Protein AF-A0A9X8VLP5-F1 (afdb_monomer)

pLDDT: mean 90.76, std 11.79, range [46.06, 98.31]

Solvent-accessible surface area (backbone atoms only — not comparable to full-atom values): 11445 Å² total; per-residue (Å²): 106,70,49,56,47,41,72,95,45,75,82,56,60,44,50,48,62,59,51,51,53,52,39,43,74,74,65,52,69,80,89,73,88,86,80,58,56,51,37,55,30,48,52,53,53,51,53,55,49,51,54,48,52,53,28,64,76,70,68,52,86,73,88,85,67,54,65,50,56,38,89,80,56,75,51,64,70,56,52,52,33,49,69,70,49,84,56,72,59,29,40,30,20,59,34,58,70,46,41,54,52,48,56,67,70,41,63,92,53,73,37,42,34,38,40,43,60,81,71,54,73,65,41,48,46,54,46,52,49,41,33,72,74,57,29,52,38,32,46,38,43,35,47,83,77,46,55,62,57,45,53,56,48,22,62,75,69,72,44,88,79,45,73,41,75,37,69,46,42,88,65,63,53,84,65,100,58,30,72,69,32,22,92,82,26,96,56,32,28,50,70,72,52,48,66,71,71,108

Mean predicted aligned error: 5.73 Å

Nearest PDB structures (foldseek):
  3nzq-assembly1_A  TM=9.410E-01  e=4.062E-26  Escherichia coli K-12
  3n2o-assembly2_C  TM=9.139E-01  e=2.857E-20  Vibrio vulnificus YJ016
  3nzp-assembly2_A-2  TM=9.101E-01  e=6.722E-11  Campylobacter jejuni subsp. jejuni NCTC 11168 = ATCC 700819
  1xrt-assembly2_B  TM=4.843E-01  e=1.202E+00  Aquifex aeolicus
  2fli-assembly1_D  TM=4.783E-01  e=2.515E+00  Streptococcus pyogenes

Sequence (198 aa):
ISVCPDPDVPQARVDLAELVKTRQKDGQRLPALFCFPQILQHRLRSINAAFKRARESFGYQGGYFLVYPIKVNQHRRVIESLVNSGEPLGLEAGSKAELMAVLAHAGMTRSVIVCNGYKDREYIRLALIGEKLGHKVYLVIEKMSEINLVLEEAERLNVIPRLGVRARLASQGSGKWQSSGGEKSKFGLAAVQVLKLV

Structure (mmCIF, N/CA/C/O backbone):
data_AF-A0A9X8VLP5-F1
#
_entry.id   AF-A0A9X8VLP5-F1
#
loop_
_atom_site.group_PDB
_atom_site.id
_atom_site.type_symbol
_atom_site.label_atom_id
_atom_site.label_alt_id
_atom_site.label_comp_id
_atom_site.label_asym_id
_atom_site.label_entity_id
_atom_site.label_seq_id
_atom_site.pdbx_PDB_ins_code
_atom_site.Cartn_x
_atom_site.Cartn_y
_atom_site.Cartn_z
_atom_site.occupancy
_atom_site.B_iso_or_equiv
_atom_site.auth_seq_id
_atom_site.auth_comp_id
_ato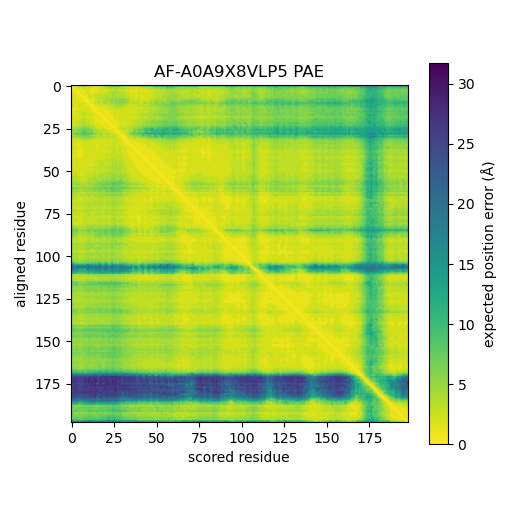m_site.auth_asym_id
_atom_site.auth_atom_id
_atom_site.pdbx_PDB_model_num
ATOM 1 N N . ILE A 1 1 ? 25.419 -5.080 -22.633 1.00 89.94 1 ILE A N 1
ATOM 2 C CA . ILE A 1 1 ? 24.635 -5.443 -21.417 1.00 89.94 1 ILE A CA 1
ATOM 3 C C . ILE A 1 1 ? 23.178 -5.293 -21.796 1.00 89.94 1 ILE A C 1
ATOM 5 O O . ILE A 1 1 ? 22.826 -4.250 -22.327 1.00 89.94 1 ILE A O 1
ATOM 9 N N . SER A 1 2 ? 22.355 -6.319 -21.599 1.00 94.81 2 SER A N 1
ATOM 10 C CA . SER A 1 2 ? 20.957 -6.297 -22.037 1.00 94.81 2 SER A CA 1
ATOM 11 C C . SER A 1 2 ? 19.984 -6.341 -20.866 1.00 94.81 2 SER A C 1
ATOM 13 O O . SER A 1 2 ? 20.317 -6.802 -19.775 1.00 94.81 2 SER A O 1
ATOM 15 N N . VAL A 1 3 ? 18.776 -5.841 -21.106 1.00 96.88 3 VAL A N 1
ATOM 16 C CA . VAL A 1 3 ? 17.637 -5.921 -20.191 1.00 96.88 3 VAL A CA 1
ATOM 17 C C . VAL A 1 3 ? 16.534 -6.752 -20.838 1.00 96.88 3 VAL A C 1
ATOM 19 O O . VAL A 1 3 ? 16.262 -6.610 -22.028 1.00 96.88 3 VAL A O 1
ATOM 22 N N . CYS A 1 4 ? 15.899 -7.614 -20.048 1.00 97.44 4 CYS A N 1
ATOM 23 C CA . CYS A 1 4 ? 14.653 -8.292 -20.393 1.00 97.44 4 CYS A CA 1
ATOM 24 C C . CYS A 1 4 ? 13.579 -7.767 -19.430 1.00 97.44 4 CYS A C 1
ATOM 26 O O . CYS A 1 4 ? 13.574 -8.175 -18.265 1.00 97.44 4 CYS A O 1
ATOM 28 N N . PRO A 1 5 ? 12.759 -6.783 -19.845 1.00 95.56 5 PRO A N 1
ATOM 29 C CA . PRO A 1 5 ? 11.790 -6.148 -18.953 1.00 95.56 5 PRO A CA 1
ATOM 30 C C . PRO A 1 5 ? 10.703 -7.097 -18.439 1.00 95.56 5 PRO A C 1
ATOM 32 O O . PRO A 1 5 ? 10.197 -6.890 -17.339 1.00 95.56 5 PRO A O 1
ATOM 35 N N . ASP A 1 6 ? 10.366 -8.122 -19.221 1.00 96.00 6 ASP A N 1
ATOM 36 C CA . ASP A 1 6 ? 9.437 -9.181 -18.839 1.00 96.00 6 ASP A CA 1
ATOM 37 C C . ASP A 1 6 ? 10.065 -10.555 -19.137 1.00 96.00 6 ASP A C 1
ATOM 39 O O . ASP A 1 6 ? 10.188 -10.925 -20.307 1.00 96.00 6 ASP A O 1
ATOM 43 N N . PRO A 1 7 ? 10.504 -11.307 -18.112 1.00 94.75 7 PRO A N 1
ATOM 44 C CA . PRO A 1 7 ? 11.126 -12.611 -18.304 1.00 94.75 7 PRO A CA 1
ATOM 45 C C . PRO A 1 7 ? 10.142 -13.702 -18.749 1.00 94.75 7 PRO A C 1
ATOM 47 O O . PRO A 1 7 ? 10.614 -14.759 -19.167 1.00 94.75 7 PRO A O 1
ATOM 50 N N . ASP A 1 8 ? 8.824 -13.459 -18.725 1.00 94.19 8 ASP A N 1
ATOM 51 C CA . ASP A 1 8 ? 7.835 -14.369 -19.326 1.00 94.19 8 ASP A CA 1
ATOM 52 C C . ASP A 1 8 ? 7.987 -14.437 -20.858 1.00 94.19 8 ASP A C 1
ATOM 54 O O . ASP A 1 8 ? 7.569 -15.403 -21.495 1.00 94.19 8 ASP A O 1
ATOM 58 N N . VAL A 1 9 ? 8.631 -13.425 -21.453 1.00 95.56 9 VAL A N 1
ATOM 59 C CA . VAL A 1 9 ? 8.965 -13.348 -22.879 1.00 95.56 9 VAL A CA 1
ATOM 60 C C . VAL A 1 9 ? 10.492 -13.238 -23.010 1.00 95.56 9 VAL A C 1
ATOM 62 O O . VAL A 1 9 ? 11.021 -12.163 -23.300 1.00 95.56 9 VAL A O 1
ATOM 65 N N . PRO A 1 10 ? 11.251 -14.327 -22.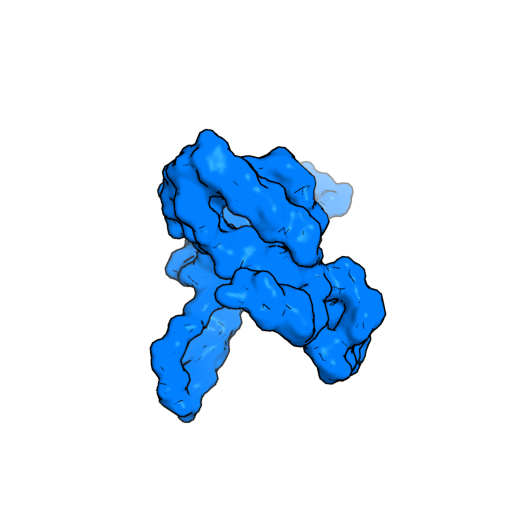784 1.00 93.25 10 PRO A N 1
ATOM 66 C CA . PRO A 1 10 ? 12.711 -14.285 -22.628 1.00 93.25 10 PRO A CA 1
ATOM 67 C C . PRO A 1 10 ? 13.472 -13.763 -23.859 1.00 93.25 10 PRO A C 1
ATOM 69 O O . PRO A 1 10 ? 14.623 -13.328 -23.729 1.00 93.25 10 PRO A O 1
ATOM 72 N N . GLN A 1 11 ? 12.838 -13.802 -25.034 1.00 94.88 11 GLN A N 1
ATOM 73 C CA . GLN A 1 11 ? 13.321 -13.253 -26.300 1.00 94.88 11 GLN A CA 1
ATOM 74 C C . GLN A 1 11 ? 13.183 -11.725 -26.404 1.00 94.88 11 GLN A C 1
ATOM 76 O O . GLN A 1 11 ? 13.896 -11.105 -27.190 1.00 94.88 11 GLN A O 1
ATOM 81 N N . ALA A 1 12 ? 12.312 -11.096 -25.606 1.00 95.12 12 ALA A N 1
ATOM 82 C CA . ALA A 1 12 ? 12.109 -9.649 -25.585 1.00 95.12 12 ALA A CA 1
ATOM 83 C C . ALA A 1 12 ? 13.234 -8.958 -24.797 1.00 95.12 12 ALA A C 1
ATOM 85 O O . ALA A 1 12 ? 13.071 -8.526 -23.651 1.00 95.12 12 ALA A O 1
ATOM 86 N N . ARG A 1 13 ? 14.418 -8.892 -25.412 1.00 96.19 13 ARG A N 1
ATOM 87 C CA . ARG A 1 13 ? 15.623 -8.280 -24.845 1.00 96.19 13 ARG A CA 1
ATOM 88 C C . ARG A 1 13 ? 16.019 -7.028 -25.607 1.00 96.19 13 ARG A C 1
ATOM 90 O O . ARG A 1 13 ? 15.885 -6.961 -26.821 1.00 96.19 13 ARG A O 1
ATOM 97 N N . VAL A 1 14 ? 16.563 -6.062 -24.877 1.00 96.19 14 VAL A N 1
ATOM 98 C CA . VAL A 1 14 ? 17.088 -4.809 -25.431 1.00 96.19 14 VAL A CA 1
ATOM 99 C C . VAL A 1 14 ? 18.527 -4.637 -24.961 1.00 96.19 14 VAL A C 1
ATOM 101 O O . VAL A 1 14 ? 18.785 -4.727 -23.758 1.00 96.19 14 VAL A O 1
ATOM 104 N N . ASP A 1 15 ? 19.470 -4.393 -25.874 1.00 96.75 15 ASP A N 1
ATOM 105 C CA . ASP A 1 15 ? 20.826 -3.998 -25.483 1.00 96.75 15 ASP A CA 1
ATOM 106 C C . ASP A 1 15 ? 20.816 -2.547 -24.976 1.00 96.75 15 ASP A C 1
ATOM 108 O O . ASP A 1 15 ? 20.417 -1.612 -25.670 1.00 96.75 15 ASP A O 1
ATOM 112 N N . LEU A 1 16 ? 21.236 -2.353 -23.726 1.00 95.44 16 LEU A N 1
ATOM 113 C CA . LEU A 1 16 ? 21.211 -1.048 -23.073 1.00 95.44 16 LEU A CA 1
ATOM 114 C C . LEU A 1 16 ? 22.247 -0.085 -23.658 1.00 95.44 16 LEU A C 1
ATOM 116 O O . LEU A 1 16 ? 22.002 1.117 -23.679 1.00 95.44 16 LEU A O 1
ATOM 120 N N . ALA A 1 17 ? 23.395 -0.581 -24.127 1.00 94.56 17 ALA A N 1
ATOM 121 C CA . ALA A 1 17 ? 24.408 0.272 -24.738 1.00 94.56 17 ALA A CA 1
ATOM 122 C C . ALA A 1 17 ? 23.921 0.791 -26.096 1.00 94.56 17 ALA A C 1
ATOM 124 O O . ALA A 1 17 ? 24.107 1.968 -26.407 1.00 94.56 17 ALA A O 1
ATOM 125 N N . GLU A 1 18 ? 23.252 -0.058 -26.877 1.00 95.38 18 GLU A N 1
ATOM 126 C CA . GLU A 1 18 ? 22.608 0.350 -28.127 1.00 95.38 18 GLU A CA 1
ATOM 127 C C . GLU A 1 18 ? 21.453 1.329 -27.882 1.00 95.38 18 GLU A C 1
ATOM 129 O O . GLU A 1 18 ? 21.375 2.364 -28.547 1.00 95.38 18 GLU A O 1
ATOM 134 N N . LEU A 1 19 ? 20.610 1.073 -26.875 1.00 94.56 19 LEU A N 1
ATOM 135 C CA . LEU A 1 19 ? 19.532 1.980 -26.478 1.00 94.56 19 LEU A CA 1
ATOM 136 C C . LEU A 1 19 ? 20.064 3.368 -26.096 1.00 94.56 19 LEU A C 1
ATOM 138 O O . LEU A 1 19 ? 19.535 4.378 -26.562 1.00 94.56 19 LEU A O 1
ATOM 142 N N . VAL A 1 20 ? 21.117 3.430 -25.273 1.00 95.00 20 VAL A N 1
ATOM 143 C CA . VAL A 1 20 ? 21.742 4.698 -24.864 1.00 95.00 20 VAL A CA 1
ATOM 144 C C . VAL A 1 20 ? 22.312 5.431 -26.075 1.00 95.00 20 VAL A C 1
ATOM 146 O O . VAL A 1 20 ? 22.008 6.608 -26.254 1.00 95.00 20 VAL A O 1
ATOM 149 N N . LYS A 1 21 ? 23.073 4.745 -26.940 1.00 94.44 21 LYS A N 1
ATOM 150 C CA . LYS A 1 21 ? 23.643 5.347 -28.158 1.00 94.44 21 LYS A CA 1
ATOM 151 C C . LYS A 1 21 ? 22.560 5.880 -29.093 1.00 94.44 21 LYS A C 1
ATOM 153 O O . LYS A 1 21 ? 22.701 6.981 -29.617 1.00 94.44 21 LYS A O 1
ATOM 158 N N . THR A 1 22 ? 21.485 5.120 -29.289 1.00 94.69 22 THR A N 1
ATOM 159 C CA . THR A 1 22 ? 20.350 5.522 -30.132 1.00 94.69 22 THR A CA 1
ATOM 160 C C . THR A 1 22 ? 19.690 6.774 -29.568 1.00 94.69 22 THR A C 1
ATOM 162 O O . THR A 1 22 ? 19.562 7.770 -30.268 1.00 94.69 22 THR A O 1
ATOM 165 N N . ARG A 1 23 ? 19.397 6.799 -28.263 1.00 94.56 23 ARG A N 1
ATOM 166 C CA . ARG A 1 23 ? 18.775 7.969 -27.634 1.00 94.56 23 ARG A CA 1
ATOM 167 C C . ARG A 1 23 ? 19.679 9.196 -27.629 1.00 94.56 23 ARG A C 1
ATOM 169 O O . ARG A 1 23 ? 19.180 10.299 -27.810 1.00 94.56 23 ARG A O 1
ATOM 176 N N . GLN A 1 24 ? 20.991 9.031 -27.461 1.00 94.00 24 GLN A N 1
ATOM 177 C CA . GLN A 1 24 ? 21.939 10.141 -27.591 1.00 94.00 24 GLN A CA 1
ATOM 178 C C . GLN A 1 24 ? 21.942 10.735 -29.005 1.00 94.00 24 GLN A C 1
ATOM 180 O O . GLN A 1 24 ? 21.987 11.956 -29.136 1.00 94.00 24 GLN A O 1
ATOM 185 N N . LYS A 1 25 ? 21.860 9.896 -30.051 1.00 94.25 25 LYS A N 1
ATOM 186 C CA . LYS A 1 25 ? 21.703 10.363 -31.440 1.00 94.25 25 LYS A CA 1
ATOM 187 C C . LYS A 1 25 ? 20.390 11.123 -31.639 1.00 94.25 25 LYS A C 1
ATOM 189 O O . LYS A 1 25 ? 20.393 12.137 -32.326 1.00 94.25 25 LYS A O 1
ATOM 194 N N . ASP A 1 26 ? 19.324 10.703 -30.960 1.00 93.88 26 ASP A N 1
ATOM 195 C CA . ASP A 1 26 ? 18.023 11.391 -30.942 1.00 93.88 26 ASP A CA 1
ATOM 196 C C . ASP A 1 26 ? 18.012 12.663 -30.058 1.00 93.88 26 ASP A C 1
ATOM 198 O O . ASP A 1 26 ? 16.960 13.254 -29.816 1.00 93.88 26 ASP A O 1
ATOM 202 N N . GLY A 1 27 ? 19.167 13.098 -29.540 1.00 93.06 27 GLY A N 1
ATOM 203 C CA . GLY A 1 27 ? 19.306 14.325 -28.750 1.00 93.06 27 GLY A CA 1
ATOM 204 C C . GLY A 1 27 ? 19.058 14.169 -27.245 1.00 93.06 27 GLY A C 1
ATOM 205 O O . GLY A 1 27 ? 19.040 15.169 -26.521 1.00 93.06 27 GLY A O 1
ATOM 206 N N . GLN A 1 28 ? 18.899 12.943 -26.733 1.00 92.38 28 GLN A N 1
ATOM 207 C CA . GLN A 1 28 ? 18.766 12.694 -25.296 1.00 92.38 28 GLN A CA 1
ATOM 208 C C . GLN A 1 28 ? 20.043 13.113 -24.556 1.00 92.38 28 GLN A C 1
ATOM 210 O O . GLN A 1 28 ? 21.131 12.578 -24.786 1.00 92.38 28 GLN A O 1
ATOM 215 N N . ARG A 1 29 ? 19.899 14.030 -23.595 1.00 92.00 29 ARG A N 1
ATOM 216 C CA . ARG A 1 29 ? 20.998 14.449 -22.717 1.00 92.00 29 ARG A CA 1
ATOM 217 C C . ARG A 1 29 ? 21.242 13.424 -21.609 1.00 92.00 29 ARG A C 1
ATOM 219 O O . ARG A 1 29 ? 20.300 12.835 -21.077 1.00 92.00 29 ARG A O 1
ATOM 226 N N . LEU A 1 30 ? 22.514 13.242 -21.256 1.00 89.94 30 LEU A N 1
ATOM 227 C CA . LEU A 1 30 ? 22.948 12.483 -20.083 1.00 89.94 30 LEU A CA 1
ATOM 228 C C . LEU A 1 30 ? 23.260 13.441 -18.915 1.00 89.94 30 LEU A C 1
ATOM 230 O O . LEU A 1 30 ? 23.684 14.568 -19.179 1.00 89.94 30 LEU A O 1
ATOM 234 N N . PRO A 1 31 ? 23.091 13.017 -17.646 1.00 92.75 31 PRO A N 1
ATOM 235 C CA . PRO A 1 31 ? 22.642 11.692 -17.198 1.00 92.75 31 PRO A CA 1
ATOM 236 C C . PRO A 1 31 ? 21.138 11.455 -17.428 1.00 92.75 31 PRO A C 1
ATOM 238 O O . PRO A 1 31 ? 20.328 12.367 -17.294 1.00 92.75 31 PRO A O 1
ATOM 241 N N . ALA A 1 32 ? 20.766 10.213 -17.761 1.00 92.44 32 ALA A N 1
ATOM 242 C CA . ALA A 1 32 ? 19.379 9.807 -18.006 1.00 92.44 32 ALA A CA 1
ATOM 243 C C . ALA A 1 32 ? 18.987 8.597 -17.142 1.00 92.44 32 ALA A C 1
ATOM 245 O O . ALA A 1 32 ? 19.785 7.681 -16.945 1.00 92.44 32 ALA A O 1
ATOM 246 N N . LEU A 1 33 ? 17.739 8.584 -16.657 1.00 93.56 33 LEU A N 1
ATOM 247 C CA . LEU A 1 33 ? 17.171 7.492 -15.863 1.00 93.56 33 LEU A CA 1
ATOM 248 C C . LEU A 1 33 ? 16.199 6.658 -16.708 1.00 93.56 33 LEU A C 1
ATOM 250 O O . LEU A 1 33 ? 15.045 7.038 -16.924 1.00 93.56 33 LEU A O 1
ATOM 254 N N . PHE A 1 34 ? 16.654 5.487 -17.145 1.00 93.75 34 PHE A N 1
ATOM 255 C CA . PHE A 1 34 ? 15.819 4.509 -17.837 1.00 93.75 34 PHE A CA 1
ATOM 256 C C . PHE A 1 34 ? 15.056 3.669 -16.814 1.00 93.75 34 PHE A C 1
ATOM 258 O O . PHE A 1 34 ? 15.657 3.083 -15.914 1.00 93.75 34 PHE A O 1
ATOM 265 N N . CYS A 1 35 ? 13.733 3.584 -16.945 1.00 95.12 35 CYS A N 1
ATOM 266 C CA . CYS A 1 35 ? 12.952 2.632 -16.157 1.00 95.12 35 CYS A CA 1
ATOM 267 C C . CYS A 1 35 ? 12.031 1.829 -17.051 1.00 95.12 35 CYS A C 1
ATOM 269 O O . CYS A 1 35 ? 11.532 2.329 -18.058 1.00 95.12 35 CYS A O 1
ATOM 271 N N . PHE A 1 36 ? 11.787 0.602 -16.614 1.00 96.00 36 PHE A N 1
ATOM 272 C CA . PHE A 1 36 ? 11.061 -0.415 -17.350 1.00 96.00 36 PHE A CA 1
ATOM 273 C C . PHE A 1 36 ? 9.806 -0.791 -16.546 1.00 96.00 36 PHE A C 1
ATOM 275 O O . PHE A 1 36 ? 9.889 -1.650 -15.667 1.00 96.00 36 PHE A O 1
ATOM 282 N N . PRO A 1 37 ? 8.661 -0.119 -16.780 1.00 95.06 37 PRO A N 1
ATOM 283 C CA . PRO A 1 37 ? 7.372 -0.415 -16.142 1.00 95.06 37 PRO A CA 1
ATOM 284 C C . PRO A 1 37 ? 6.991 -1.896 -16.125 1.00 95.06 37 PRO A C 1
ATOM 286 O O . PRO A 1 37 ? 6.452 -2.385 -15.134 1.00 95.06 37 PRO A O 1
ATOM 289 N N . GLN A 1 38 ? 7.338 -2.623 -17.189 1.00 95.56 38 GLN A N 1
ATOM 290 C CA . GLN A 1 38 ? 7.075 -4.054 -17.334 1.00 95.56 38 GLN A CA 1
ATOM 291 C C . GLN A 1 38 ? 7.717 -4.873 -16.206 1.00 95.56 38 GLN A C 1
ATOM 293 O O . GLN A 1 38 ? 7.111 -5.823 -15.716 1.00 95.56 38 GLN A O 1
ATOM 298 N N . ILE A 1 39 ? 8.887 -4.451 -15.706 1.00 96.94 39 ILE A N 1
ATOM 299 C CA . ILE A 1 39 ? 9.542 -5.116 -14.573 1.00 96.94 39 ILE A CA 1
ATOM 300 C C . ILE A 1 39 ? 8.673 -4.993 -13.318 1.00 96.94 39 ILE A C 1
ATOM 302 O O . ILE A 1 39 ? 8.551 -5.958 -12.570 1.00 96.94 39 ILE A O 1
ATOM 306 N N . LEU A 1 40 ? 8.050 -3.833 -13.075 1.00 96.75 40 LEU A N 1
ATOM 307 C CA . LEU A 1 40 ? 7.174 -3.637 -11.913 1.00 96.75 40 LEU A CA 1
ATOM 308 C C . LEU A 1 40 ? 5.950 -4.553 -11.988 1.00 96.75 40 LEU A C 1
ATOM 310 O O . LEU A 1 40 ? 5.622 -5.219 -11.008 1.00 96.75 40 LEU A O 1
ATOM 314 N N . GLN A 1 41 ? 5.329 -4.634 -13.164 1.00 95.25 41 GLN A N 1
ATOM 315 C CA . GLN A 1 41 ? 4.177 -5.502 -13.414 1.00 95.25 41 GLN A CA 1
ATOM 316 C C . GLN A 1 41 ? 4.538 -6.979 -13.236 1.00 95.25 41 GLN A C 1
ATOM 318 O O . GLN A 1 41 ? 3.844 -7.706 -12.529 1.00 95.25 41 GLN A O 1
ATOM 323 N N . HIS A 1 42 ? 5.662 -7.425 -13.804 1.00 95.88 42 HIS A N 1
ATOM 324 C CA . HIS A 1 42 ? 6.145 -8.791 -13.617 1.00 95.88 42 HIS A CA 1
ATOM 325 C C . HIS A 1 42 ? 6.481 -9.092 -12.144 1.00 95.88 42 HIS A C 1
ATOM 327 O O . HIS A 1 42 ? 6.155 -10.166 -11.639 1.00 95.88 42 HIS A O 1
ATOM 333 N N . ARG A 1 43 ? 7.099 -8.154 -11.410 1.00 96.50 43 ARG A N 1
ATOM 334 C CA . ARG A 1 43 ? 7.407 -8.344 -9.980 1.00 96.50 43 ARG A CA 1
ATOM 335 C C . ARG A 1 43 ? 6.147 -8.467 -9.129 1.00 96.50 43 ARG A C 1
ATOM 337 O O . ARG A 1 43 ? 6.118 -9.321 -8.247 1.00 96.50 43 ARG A O 1
ATOM 344 N N . LEU A 1 44 ? 5.118 -7.674 -9.416 1.00 95.75 44 LEU A N 1
ATOM 345 C CA . LEU A 1 44 ? 3.817 -7.787 -8.759 1.00 95.75 44 LEU A CA 1
ATOM 346 C C . LEU A 1 44 ? 3.177 -9.161 -9.021 1.00 95.75 44 LEU A C 1
ATOM 348 O O . LEU A 1 44 ? 2.865 -9.869 -8.062 1.00 95.75 44 LEU A O 1
ATOM 352 N N . ARG A 1 45 ? 3.108 -9.590 -10.291 1.00 95.88 45 ARG A N 1
ATOM 353 C CA . ARG A 1 45 ? 2.643 -10.936 -10.678 1.00 95.88 45 ARG A CA 1
ATOM 354 C C . ARG A 1 45 ? 3.423 -12.042 -9.968 1.00 95.88 45 ARG A C 1
ATOM 356 O O . ARG A 1 45 ? 2.835 -12.961 -9.409 1.00 95.88 45 ARG A O 1
ATOM 363 N N . SER A 1 46 ? 4.749 -11.927 -9.920 1.00 96.38 46 SER A N 1
ATOM 364 C CA . SER A 1 46 ? 5.630 -12.907 -9.273 1.00 96.38 46 SER A CA 1
ATOM 365 C C . SER A 1 46 ? 5.341 -13.074 -7.779 1.00 96.38 46 SER A C 1
ATOM 367 O O . SER A 1 46 ? 5.315 -14.201 -7.283 1.00 96.38 46 SER A O 1
ATOM 369 N N . ILE A 1 47 ? 5.133 -11.968 -7.055 1.00 97.25 47 ILE A N 1
ATOM 370 C CA . ILE A 1 47 ? 4.829 -11.999 -5.618 1.00 97.25 47 ILE A CA 1
ATOM 371 C C . ILE A 1 47 ? 3.445 -12.618 -5.392 1.00 97.25 47 ILE A C 1
ATOM 373 O O . ILE A 1 47 ? 3.324 -13.553 -4.599 1.00 97.25 47 ILE A O 1
ATOM 377 N N . ASN A 1 48 ? 2.425 -12.173 -6.134 1.00 95.69 48 ASN A N 1
ATOM 378 C CA . ASN A 1 48 ? 1.079 -12.748 -6.060 1.00 95.69 48 ASN A CA 1
ATOM 379 C C . ASN A 1 48 ? 1.081 -14.252 -6.375 1.00 95.69 48 ASN A C 1
ATOM 381 O O . ASN A 1 48 ? 0.495 -15.036 -5.628 1.00 95.69 48 ASN A O 1
ATOM 385 N N . ALA A 1 49 ? 1.806 -14.683 -7.411 1.00 96.31 49 ALA A N 1
ATOM 386 C CA . ALA A 1 49 ? 1.958 -16.092 -7.765 1.00 96.31 49 ALA A CA 1
ATOM 387 C C . ALA A 1 49 ? 2.674 -16.903 -6.673 1.00 96.31 49 ALA A C 1
ATOM 389 O O . ALA A 1 49 ? 2.288 -18.039 -6.398 1.00 96.31 49 ALA A O 1
ATOM 390 N N . ALA A 1 50 ? 3.692 -16.338 -6.017 1.00 97.75 50 ALA A N 1
ATOM 391 C CA . ALA A 1 50 ? 4.388 -17.007 -4.919 1.00 97.75 50 ALA A CA 1
ATOM 392 C C . ALA A 1 50 ? 3.458 -17.260 -3.722 1.00 97.75 50 ALA A C 1
ATOM 394 O O . ALA A 1 50 ? 3.395 -18.386 -3.227 1.00 97.75 50 ALA A O 1
ATOM 395 N N . PHE A 1 51 ? 2.685 -16.252 -3.305 1.00 97.81 51 PHE A N 1
ATOM 396 C CA . PHE A 1 51 ? 1.697 -16.41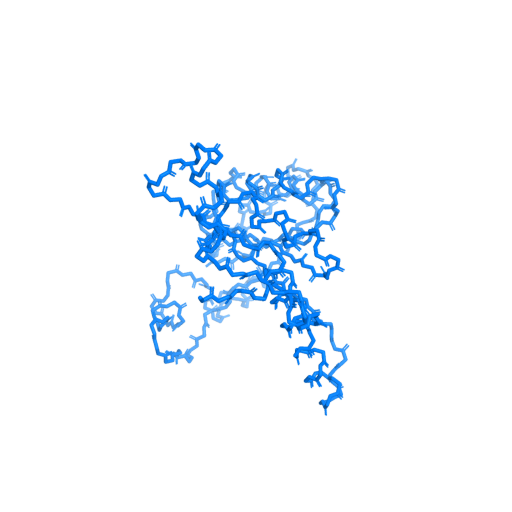8 -2.237 1.00 97.81 51 PHE A CA 1
ATOM 397 C C . PHE A 1 51 ? 0.548 -17.340 -2.646 1.00 97.81 51 PHE A C 1
ATOM 399 O O . PHE A 1 51 ? 0.089 -18.126 -1.822 1.00 97.81 51 PHE A O 1
ATOM 406 N N . LYS A 1 52 ? 0.106 -17.305 -3.909 1.00 96.69 52 LYS A N 1
ATOM 407 C CA . LYS A 1 52 ? -0.889 -18.250 -4.431 1.00 96.69 52 LYS A CA 1
ATOM 408 C C . LYS A 1 52 ? -0.402 -19.699 -4.309 1.00 96.69 52 LYS A C 1
ATOM 410 O O . LYS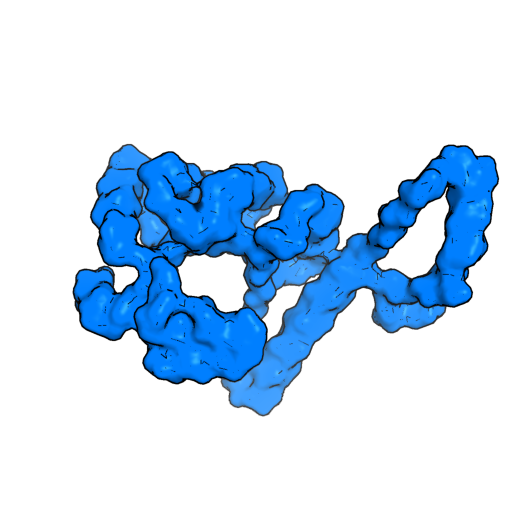 A 1 52 ? -1.097 -20.503 -3.698 1.00 96.69 52 LYS A O 1
ATOM 415 N N . ARG A 1 53 ? 0.817 -20.002 -4.775 1.00 97.94 53 ARG A N 1
ATOM 416 C CA . ARG A 1 53 ? 1.421 -21.343 -4.647 1.00 97.94 53 ARG A CA 1
ATOM 417 C C . ARG A 1 53 ? 1.533 -21.795 -3.191 1.00 97.94 53 ARG A C 1
ATOM 419 O O . ARG A 1 53 ? 1.210 -22.935 -2.881 1.00 97.94 53 ARG A O 1
ATOM 426 N N . ALA A 1 54 ? 1.966 -20.908 -2.293 1.00 98.12 54 ALA A N 1
ATOM 427 C CA . ALA A 1 54 ? 2.071 -21.228 -0.870 1.00 98.12 54 ALA A CA 1
ATOM 428 C C . ALA A 1 54 ? 0.698 -21.528 -0.243 1.00 98.12 54 ALA A C 1
ATOM 430 O O . ALA A 1 54 ? 0.563 -22.482 0.521 1.00 98.12 54 ALA A O 1
ATOM 431 N N . ARG A 1 55 ? -0.333 -20.749 -0.598 1.00 97.69 55 ARG A N 1
ATOM 432 C CA . ARG A 1 55 ? -1.712 -20.963 -0.137 1.00 97.69 55 ARG A CA 1
ATOM 433 C C . ARG A 1 55 ? -2.265 -22.301 -0.609 1.00 97.69 55 ARG A C 1
ATOM 435 O O . ARG A 1 55 ? -2.807 -23.035 0.207 1.00 97.69 55 ARG A O 1
ATOM 442 N N . GLU A 1 56 ? -2.101 -22.618 -1.890 1.00 97.44 56 GLU A N 1
ATOM 443 C CA . GLU A 1 56 ? -2.551 -23.885 -2.478 1.00 97.44 56 GLU A CA 1
ATOM 444 C C . GLU A 1 56 ? -1.824 -25.076 -1.846 1.00 97.44 56 GLU A C 1
ATOM 446 O O . GLU A 1 56 ? -2.468 -26.028 -1.418 1.00 97.44 56 GLU A O 1
ATOM 451 N N . SER A 1 57 ? -0.499 -24.985 -1.688 1.00 97.81 57 SER A N 1
ATOM 452 C CA . SER A 1 57 ? 0.307 -26.041 -1.069 1.00 97.81 57 SER A CA 1
ATOM 453 C C . SER A 1 57 ? -0.053 -26.308 0.395 1.00 97.81 57 SER A C 1
ATOM 455 O O . SER A 1 57 ? 0.124 -27.431 0.856 1.00 97.81 57 SER A O 1
ATOM 457 N N . PHE A 1 58 ? -0.506 -25.294 1.136 1.00 97.81 58 PHE A N 1
ATOM 458 C CA . PHE A 1 58 ? -0.889 -25.426 2.546 1.00 97.81 58 PHE A CA 1
ATOM 459 C C . PHE A 1 58 ? -2.399 -25.657 2.746 1.00 97.81 58 PHE A C 1
ATOM 461 O O . PHE A 1 58 ? -2.838 -25.950 3.854 1.00 97.81 58 PHE A O 1
ATOM 468 N N . GLY A 1 59 ? -3.219 -25.492 1.703 1.00 97.12 59 GLY A N 1
ATOM 469 C CA . GLY A 1 59 ? -4.681 -25.512 1.818 1.00 97.12 59 GLY A CA 1
ATOM 470 C C . GLY A 1 59 ? -5.276 -24.279 2.518 1.00 97.12 59 GLY A C 1
ATOM 471 O O . GLY A 1 59 ? -6.360 -24.360 3.100 1.00 97.12 59 GLY A O 1
ATOM 472 N N . TYR A 1 60 ? -4.593 -23.128 2.484 1.00 97.75 60 TYR A N 1
ATOM 473 C CA . TYR A 1 60 ? -5.059 -21.893 3.125 1.00 97.75 60 TYR A CA 1
ATOM 474 C C . TYR A 1 60 ? -6.219 -21.244 2.353 1.00 97.75 60 TYR A C 1
ATOM 476 O O . TYR A 1 60 ? -6.062 -20.819 1.208 1.00 97.75 60 TYR A O 1
ATOM 484 N N . GLN A 1 61 ? -7.370 -21.099 3.015 1.00 96.94 61 GLN A N 1
ATOM 485 C CA . GLN A 1 61 ? -8.617 -20.638 2.386 1.00 96.94 61 GLN A CA 1
ATOM 486 C C . GLN A 1 61 ? -8.733 -19.110 2.251 1.00 96.94 61 GLN A C 1
ATOM 488 O O . GLN A 1 61 ? -9.533 -18.613 1.460 1.00 96.94 61 GLN A O 1
ATOM 493 N N . GLY A 1 62 ? -7.942 -18.338 3.002 1.00 95.38 62 GLY A N 1
ATOM 494 C CA . GLY A 1 62 ? -7.980 -16.876 2.930 1.00 95.38 62 GLY A CA 1
ATOM 495 C C . GLY A 1 62 ? -7.390 -16.338 1.624 1.00 95.38 62 GLY A C 1
ATOM 496 O O . GLY A 1 62 ? -6.566 -16.994 0.986 1.00 95.38 62 GLY A O 1
ATOM 497 N N . GLY A 1 63 ? -7.811 -15.135 1.223 1.00 93.38 63 GLY A N 1
ATOM 498 C CA . GLY A 1 63 ? -7.280 -14.420 0.059 1.00 93.38 63 GLY A CA 1
ATOM 499 C C . GLY A 1 63 ? -5.901 -13.799 0.304 1.00 93.38 63 GLY A C 1
ATOM 500 O O . GLY A 1 63 ? -5.479 -13.614 1.442 1.00 93.38 63 GLY A O 1
ATOM 501 N N . TYR A 1 64 ? -5.213 -13.437 -0.779 1.00 95.31 64 TYR A N 1
ATOM 502 C CA . TYR A 1 64 ? -3.981 -12.648 -0.740 1.00 95.31 64 TYR A CA 1
ATOM 503 C C . TYR A 1 64 ? -3.997 -11.617 -1.862 1.00 95.31 64 TYR A C 1
ATOM 505 O O . TYR A 1 64 ? -4.378 -11.937 -2.987 1.00 95.31 64 TYR A O 1
ATOM 513 N N . PHE A 1 65 ? -3.545 -10.410 -1.550 1.00 94.19 65 PHE A N 1
ATOM 514 C CA . PHE A 1 65 ? -3.165 -9.398 -2.523 1.00 94.19 65 PHE A CA 1
ATOM 515 C C . PHE A 1 65 ? -2.111 -8.485 -1.892 1.00 94.19 65 PHE A C 1
ATOM 517 O O . PHE A 1 65 ? -2.032 -8.366 -0.665 1.00 94.19 65 PHE A O 1
ATOM 524 N N . LEU A 1 66 ? -1.289 -7.851 -2.723 1.00 95.94 66 LEU A N 1
ATOM 525 C CA . LEU A 1 66 ? -0.255 -6.938 -2.252 1.00 95.94 66 LEU A CA 1
ATOM 526 C C . LEU A 1 66 ? -0.854 -5.567 -1.905 1.00 95.94 66 LEU A C 1
ATOM 528 O O . LEU A 1 66 ? -1.726 -5.068 -2.611 1.00 95.94 66 LEU A O 1
ATOM 532 N N . VAL A 1 67 ? -0.335 -4.913 -0.865 1.00 96.56 67 VAL A N 1
ATOM 533 C CA . VAL A 1 67 ? -0.553 -3.479 -0.621 1.00 96.56 67 VAL A CA 1
ATOM 534 C C . VAL A 1 67 ? 0.781 -2.760 -0.802 1.00 96.56 67 VAL A C 1
ATOM 536 O O . VAL A 1 67 ? 1.739 -3.058 -0.089 1.00 96.56 67 VAL A O 1
ATOM 539 N N . TYR A 1 68 ? 0.867 -1.848 -1.772 1.00 96.69 68 TYR A N 1
ATOM 540 C CA . TYR A 1 68 ? 2.094 -1.120 -2.090 1.00 96.69 68 TYR A CA 1
ATOM 541 C C . TYR A 1 68 ? 2.217 0.167 -1.256 1.00 96.69 68 TYR A C 1
ATOM 543 O O . TYR A 1 68 ? 1.395 1.073 -1.420 1.00 96.69 68 TYR A O 1
ATOM 551 N N . PRO A 1 69 ? 3.239 0.285 -0.388 1.00 96.75 69 PRO A N 1
ATOM 552 C CA . PRO A 1 69 ? 3.481 1.492 0.389 1.00 96.75 69 PRO A CA 1
ATOM 553 C C . PRO A 1 69 ? 4.147 2.563 -0.474 1.00 96.75 69 PRO A C 1
ATOM 555 O O . PRO A 1 69 ? 5.323 2.441 -0.839 1.00 96.75 69 PRO A O 1
ATOM 558 N N . ILE A 1 70 ? 3.416 3.637 -0.788 1.00 95.62 70 ILE A N 1
ATOM 559 C CA . ILE A 1 70 ? 3.903 4.635 -1.754 1.00 95.62 70 ILE A CA 1
ATOM 560 C C . ILE A 1 70 ? 5.112 5.419 -1.240 1.00 95.62 70 ILE A C 1
ATOM 562 O O . ILE A 1 70 ? 5.868 5.959 -2.046 1.00 95.62 70 ILE A O 1
ATOM 566 N N . LYS A 1 71 ? 5.372 5.384 0.076 1.00 95.50 71 LYS A N 1
ATOM 567 C CA . LYS A 1 71 ? 6.575 5.949 0.706 1.00 95.50 71 LYS A CA 1
ATOM 568 C C . LYS A 1 71 ? 7.890 5.500 0.066 1.00 95.50 71 LYS A C 1
ATOM 570 O O . LYS A 1 71 ? 8.896 6.191 0.183 1.00 95.50 71 LYS A O 1
ATOM 575 N N . VAL A 1 72 ? 7.897 4.321 -0.566 1.00 96.44 72 VAL A N 1
ATOM 576 C CA . VAL A 1 72 ? 9.083 3.758 -1.225 1.00 96.44 72 VAL A CA 1
ATOM 577 C C . VAL A 1 72 ? 9.381 4.480 -2.538 1.00 96.44 72 VAL A C 1
ATOM 579 O O . VAL A 1 72 ? 10.548 4.707 -2.853 1.00 96.44 72 VAL A O 1
ATOM 582 N N . ASN A 1 73 ? 8.350 4.812 -3.317 1.00 95.94 73 ASN A N 1
ATOM 583 C CA . ASN A 1 73 ? 8.476 5.588 -4.544 1.00 95.94 73 ASN A CA 1
ATOM 584 C C . ASN A 1 73 ? 7.111 6.163 -4.963 1.00 95.94 73 ASN A C 1
ATOM 586 O O . ASN A 1 73 ? 6.251 5.446 -5.474 1.00 95.94 73 ASN A O 1
ATOM 590 N N . GLN A 1 74 ? 6.936 7.471 -4.785 1.00 93.81 74 GLN A N 1
ATOM 591 C CA . GLN A 1 74 ? 5.684 8.180 -5.058 1.00 93.81 74 GLN A CA 1
ATOM 592 C C . GLN A 1 74 ? 5.530 8.587 -6.534 1.00 93.81 74 GLN A C 1
ATOM 594 O O . GLN A 1 74 ? 4.544 9.231 -6.892 1.00 93.81 74 GLN A O 1
ATOM 599 N N . HIS A 1 75 ? 6.490 8.273 -7.416 1.00 94.94 75 HIS A N 1
ATOM 600 C CA . HIS A 1 75 ? 6.389 8.692 -8.813 1.00 94.94 75 HIS A CA 1
ATOM 601 C C . HIS A 1 75 ? 5.168 8.069 -9.492 1.00 94.94 75 HIS A C 1
ATOM 603 O O . HIS A 1 75 ? 5.029 6.846 -9.537 1.00 94.94 75 HIS A O 1
ATOM 609 N N . ARG A 1 76 ? 4.371 8.921 -10.151 1.00 92.56 76 ARG A N 1
ATOM 610 C CA . ARG A 1 76 ? 3.209 8.550 -10.975 1.00 92.56 76 ARG A CA 1
ATOM 611 C C . ARG A 1 76 ? 3.450 7.310 -11.837 1.00 92.56 76 ARG A C 1
ATOM 613 O O . ARG A 1 76 ? 2.652 6.385 -11.799 1.00 92.56 76 ARG A O 1
ATOM 620 N N . ARG A 1 77 ? 4.589 7.247 -12.542 1.00 93.94 77 ARG A N 1
ATOM 621 C CA . ARG A 1 77 ? 4.960 6.094 -13.381 1.00 93.94 77 ARG A CA 1
ATOM 622 C C . ARG A 1 77 ? 4.951 4.775 -12.605 1.00 93.94 77 ARG A C 1
ATOM 624 O O . ARG A 1 77 ? 4.519 3.774 -13.156 1.00 93.94 77 ARG A O 1
ATOM 631 N N . VAL A 1 78 ? 5.439 4.747 -11.366 1.00 94.75 78 VAL A N 1
ATOM 632 C CA . VAL A 1 78 ? 5.472 3.527 -10.544 1.00 94.75 78 VAL A CA 1
ATOM 633 C C . VAL A 1 78 ? 4.058 3.141 -10.125 1.00 94.75 78 VAL A C 1
ATOM 635 O O . VAL A 1 78 ? 3.650 2.009 -10.364 1.00 94.75 78 VAL A O 1
ATOM 638 N N . ILE A 1 79 ? 3.302 4.092 -9.572 1.00 92.56 79 ILE A N 1
ATOM 639 C CA . ILE A 1 79 ? 1.941 3.853 -9.078 1.00 92.56 79 ILE A CA 1
ATOM 640 C C . ILE A 1 79 ? 1.027 3.395 -10.223 1.00 92.56 79 ILE A C 1
ATOM 642 O O . ILE A 1 79 ? 0.389 2.353 -10.110 1.00 92.56 79 ILE A O 1
ATOM 646 N N . GLU A 1 80 ? 1.030 4.096 -11.361 1.00 90.94 80 GLU A N 1
ATOM 647 C CA . GLU A 1 80 ? 0.227 3.727 -12.534 1.00 90.94 80 GLU A CA 1
ATOM 648 C C . GLU A 1 80 ? 0.635 2.373 -13.119 1.00 90.94 80 GLU A C 1
ATOM 650 O O . GLU A 1 80 ? -0.232 1.595 -13.506 1.00 90.94 80 GLU A O 1
ATOM 655 N N . SER A 1 81 ? 1.933 2.045 -13.154 1.00 92.81 81 SER A N 1
ATOM 656 C CA . SER A 1 81 ? 2.380 0.733 -13.648 1.00 92.81 81 SER A CA 1
ATOM 657 C C . SER A 1 81 ? 1.845 -0.412 -12.790 1.00 92.81 81 SER A C 1
ATOM 659 O O . SER A 1 81 ? 1.498 -1.462 -13.326 1.00 92.81 81 SER A O 1
ATOM 661 N N . LEU A 1 82 ? 1.792 -0.214 -11.469 1.00 92.44 82 LEU A N 1
ATOM 662 C CA . LEU A 1 82 ? 1.304 -1.213 -10.523 1.00 92.44 82 LEU A CA 1
ATOM 663 C C . LEU A 1 82 ? -0.227 -1.325 -10.559 1.00 92.44 82 LEU A C 1
ATOM 665 O O . LEU A 1 82 ? -0.743 -2.439 -10.635 1.00 92.44 82 LEU A O 1
ATOM 669 N N . VAL A 1 83 ? -0.945 -0.195 -10.564 1.00 88.31 83 VAL A N 1
ATOM 670 C CA . VAL A 1 83 ? -2.420 -0.157 -10.635 1.00 88.31 83 VAL A CA 1
ATOM 671 C C . VAL A 1 83 ? -2.929 -0.744 -11.955 1.00 88.31 83 VAL A C 1
ATOM 673 O O . VAL A 1 83 ? -3.896 -1.499 -11.956 1.00 88.31 83 VAL A O 1
ATOM 676 N N . ASN A 1 84 ? -2.241 -0.487 -13.071 1.00 87.69 84 ASN A N 1
ATOM 677 C CA . ASN A 1 84 ? -2.620 -0.997 -14.393 1.00 87.69 84 ASN A CA 1
ATOM 678 C C . ASN A 1 84 ? -2.073 -2.406 -14.698 1.00 87.69 84 ASN A C 1
ATOM 680 O O . ASN A 1 84 ? -2.114 -2.842 -15.845 1.00 87.69 84 ASN A O 1
ATOM 684 N N . SER A 1 85 ? -1.527 -3.124 -13.711 1.00 86.69 85 SER A N 1
ATOM 685 C CA . SER A 1 85 ? -0.940 -4.458 -13.920 1.00 86.69 85 SER A CA 1
ATOM 686 C C . SER A 1 85 ? -1.966 -5.576 -14.161 1.00 86.69 85 SER A C 1
ATOM 688 O O . SER A 1 85 ? -1.579 -6.661 -14.586 1.00 86.69 85 SER A O 1
ATOM 690 N N . GLY A 1 86 ? -3.251 -5.338 -13.865 1.00 84.88 86 GLY A N 1
ATOM 691 C CA . GLY A 1 86 ? -4.312 -6.355 -13.891 1.00 84.88 86 GLY A CA 1
ATOM 692 C C . GLY A 1 86 ? -4.342 -7.273 -12.661 1.00 84.88 86 GLY A C 1
ATOM 693 O O . GLY A 1 86 ? -5.283 -8.043 -12.493 1.00 84.88 86 GLY A O 1
ATOM 694 N N . GLU A 1 87 ? -3.349 -7.172 -11.778 1.00 87.94 87 GLU A N 1
ATOM 695 C CA . GLU A 1 87 ? -3.281 -7.921 -10.525 1.00 87.94 87 GLU A CA 1
ATOM 696 C C . GLU A 1 87 ? -4.008 -7.184 -9.386 1.00 87.94 87 GLU A C 1
ATOM 698 O O . GLU A 1 87 ? -3.920 -5.955 -9.299 1.00 87.94 87 GLU A O 1
ATOM 703 N N . PRO A 1 88 ? -4.676 -7.895 -8.454 1.00 89.12 88 PRO A N 1
ATOM 704 C CA . PRO A 1 88 ? -5.217 -7.276 -7.250 1.00 89.12 88 PRO A CA 1
ATOM 705 C C . PRO A 1 88 ? -4.123 -6.560 -6.448 1.00 89.12 88 PRO A C 1
ATOM 707 O O . PRO A 1 88 ? -3.118 -7.163 -6.057 1.00 89.12 88 PRO A O 1
ATOM 710 N N . LEU A 1 89 ? -4.344 -5.272 -6.183 1.00 92.38 89 LEU A N 1
ATOM 711 C CA . LEU A 1 89 ? -3.400 -4.392 -5.504 1.00 92.38 89 LEU A CA 1
ATOM 712 C C . LEU A 1 89 ? -4.144 -3.372 -4.629 1.00 92.38 89 LEU A C 1
ATOM 714 O O . LEU A 1 89 ? -5.153 -2.801 -5.039 1.00 92.38 89 LEU A O 1
ATOM 718 N N . GLY A 1 90 ? -3.616 -3.116 -3.434 1.00 94.81 90 GLY A N 1
ATOM 719 C CA . GLY A 1 90 ? -3.954 -1.953 -2.614 1.00 94.81 90 GLY A CA 1
ATOM 720 C C . GLY A 1 90 ? -2.804 -0.950 -2.542 1.00 94.81 90 GLY A C 1
ATOM 721 O O . GLY A 1 90 ? -1.661 -1.270 -2.873 1.00 94.81 90 GLY A O 1
ATOM 722 N N . LEU A 1 91 ? -3.087 0.256 -2.060 1.00 96.00 91 LEU A N 1
ATOM 723 C CA . LEU A 1 91 ? -2.085 1.297 -1.818 1.00 96.00 91 LEU A CA 1
ATOM 724 C C . LEU A 1 91 ? -2.030 1.641 -0.327 1.00 96.00 91 LEU A C 1
ATOM 726 O O . LEU A 1 91 ? -3.061 1.702 0.338 1.00 96.00 91 LEU A O 1
ATOM 730 N N . GLU A 1 92 ? -0.832 1.869 0.205 1.00 97.50 92 GLU A N 1
ATOM 731 C CA . GLU A 1 92 ? -0.634 2.344 1.577 1.00 97.50 92 GLU A CA 1
ATOM 732 C C . GLU A 1 92 ? -0.060 3.759 1.578 1.00 97.50 92 GLU A C 1
ATOM 734 O O . GLU A 1 92 ? 0.886 4.064 0.847 1.00 97.50 92 GLU A O 1
ATOM 739 N N . ALA A 1 93 ? -0.672 4.613 2.398 1.00 97.44 93 ALA A N 1
ATOM 740 C CA . ALA A 1 93 ? -0.249 5.977 2.664 1.00 97.44 93 ALA A CA 1
ATOM 741 C C . ALA A 1 93 ? 0.195 6.092 4.125 1.00 97.44 93 ALA A C 1
ATOM 743 O O . ALA A 1 93 ? -0.536 5.706 5.037 1.00 97.44 93 ALA A O 1
ATOM 744 N N . GLY A 1 94 ? 1.382 6.648 4.357 1.00 95.81 94 GLY A N 1
ATOM 745 C CA . GLY A 1 94 ? 1.939 6.907 5.685 1.00 95.81 94 GLY A CA 1
ATOM 746 C C . GLY A 1 94 ? 1.797 8.361 6.144 1.00 95.81 94 GLY A C 1
ATOM 747 O O . GLY A 1 94 ? 2.266 8.713 7.226 1.00 95.81 94 GLY A O 1
ATOM 748 N N . SER A 1 95 ? 1.195 9.231 5.329 1.00 96.44 95 SER A N 1
ATOM 749 C CA . SER A 1 95 ? 0.986 10.648 5.641 1.00 96.44 95 SER A CA 1
ATOM 750 C C . SER A 1 95 ? -0.203 11.240 4.882 1.00 96.44 95 SER A C 1
ATOM 752 O O . SER A 1 95 ? -0.655 10.690 3.879 1.00 96.44 95 SER A O 1
ATOM 754 N N . LYS A 1 96 ? -0.663 12.420 5.316 1.00 96.38 96 LYS A N 1
ATOM 755 C CA . LYS A 1 96 ? -1.728 13.182 4.646 1.00 96.38 96 LYS A CA 1
ATOM 756 C C . LYS A 1 96 ? -1.412 13.478 3.173 1.00 96.38 96 LYS A C 1
ATOM 758 O O . LYS A 1 96 ? -2.271 13.303 2.315 1.00 96.38 96 LYS A O 1
ATOM 763 N N . ALA A 1 97 ? -0.176 13.888 2.872 1.00 95.81 97 ALA A N 1
ATOM 764 C CA . ALA A 1 97 ? 0.257 14.173 1.502 1.00 95.81 97 ALA A CA 1
ATOM 765 C C . ALA A 1 97 ? 0.260 12.906 0.631 1.00 95.81 97 ALA A C 1
ATOM 767 O O . ALA A 1 97 ? -0.168 12.935 -0.521 1.00 95.81 97 ALA A O 1
ATOM 768 N N . GLU A 1 98 ? 0.684 11.779 1.205 1.00 96.62 98 GLU A N 1
ATOM 769 C CA . GLU A 1 98 ? 0.632 10.485 0.530 1.00 96.62 98 GLU A CA 1
ATOM 770 C C . GLU A 1 98 ? -0.809 10.027 0.284 1.00 96.62 98 GLU A C 1
ATOM 772 O O . GLU A 1 98 ? -1.106 9.567 -0.814 1.00 96.62 98 GLU A O 1
ATOM 777 N N . LEU A 1 99 ? -1.730 10.219 1.235 1.00 96.50 99 LEU A N 1
ATOM 778 C CA . LEU A 1 99 ? -3.144 9.900 1.020 1.00 96.50 99 LEU A CA 1
ATOM 779 C C . LEU A 1 99 ? -3.725 10.706 -0.148 1.00 96.50 99 LEU A C 1
ATOM 781 O O . LEU A 1 99 ? -4.428 10.143 -0.983 1.00 96.50 99 LEU A O 1
ATOM 785 N N . MET A 1 100 ? -3.405 11.998 -0.243 1.00 94.44 100 MET A N 1
ATOM 786 C CA . MET A 1 100 ? -3.844 12.833 -1.366 1.00 94.44 100 MET A CA 1
ATOM 787 C C . MET A 1 100 ? -3.319 12.308 -2.706 1.00 94.44 100 MET A C 1
ATOM 789 O O . MET A 1 100 ? -4.078 12.229 -3.670 1.00 94.44 100 MET A O 1
ATOM 793 N N . ALA A 1 101 ? -2.051 11.891 -2.763 1.00 93.25 101 ALA A N 1
ATOM 794 C CA . ALA A 1 101 ? -1.482 11.274 -3.959 1.00 93.25 101 ALA A CA 1
ATOM 795 C C . ALA A 1 101 ? -2.170 9.939 -4.297 1.00 93.25 101 ALA A C 1
ATOM 797 O O . ALA A 1 101 ? -2.496 9.688 -5.456 1.00 93.25 101 ALA A O 1
ATOM 798 N N . VAL A 1 102 ? -2.443 9.100 -3.292 1.00 93.75 102 VAL A N 1
ATOM 799 C CA . VAL A 1 102 ? -3.163 7.832 -3.472 1.00 93.75 102 VAL A CA 1
ATOM 800 C C . VAL A 1 102 ? -4.572 8.070 -4.014 1.00 93.75 102 VAL A C 1
ATOM 802 O O . VAL A 1 102 ? -4.945 7.428 -4.991 1.00 93.75 102 VAL A O 1
ATOM 805 N N . LEU A 1 103 ? -5.336 9.002 -3.439 1.00 92.06 103 LEU A N 1
ATOM 806 C CA . LEU A 1 103 ? -6.687 9.333 -3.905 1.00 92.06 103 LEU A CA 1
ATOM 807 C C . LEU A 1 103 ? -6.670 9.900 -5.333 1.00 92.06 103 LEU A C 1
ATOM 809 O O . LEU A 1 103 ? -7.515 9.532 -6.146 1.00 92.06 103 LEU A O 1
ATOM 813 N N . ALA A 1 104 ? -5.671 10.722 -5.671 1.00 90.12 104 ALA A N 1
ATOM 814 C CA . ALA A 1 104 ? -5.501 11.248 -7.024 1.00 90.12 104 ALA A CA 1
ATOM 815 C C . ALA A 1 104 ? -5.221 10.144 -8.063 1.00 90.12 104 ALA A C 1
ATOM 817 O O . ALA A 1 104 ? -5.694 10.235 -9.194 1.00 90.12 104 ALA A O 1
ATOM 818 N N . HIS A 1 105 ? -4.474 9.097 -7.692 1.00 83.94 105 HIS A N 1
ATOM 819 C CA . HIS A 1 105 ? -4.155 7.976 -8.583 1.00 83.94 105 HIS A CA 1
ATOM 820 C C . HIS A 1 105 ? -5.216 6.873 -8.610 1.00 83.94 105 HIS A C 1
ATOM 822 O O . HIS A 1 105 ? -5.371 6.216 -9.637 1.00 83.94 105 HIS A O 1
ATOM 828 N N . ALA A 1 106 ? -5.944 6.660 -7.512 1.00 75.06 106 ALA A N 1
ATOM 829 C CA . ALA A 1 106 ? -7.004 5.657 -7.442 1.00 75.06 106 ALA A CA 1
ATOM 830 C C . ALA A 1 106 ? -8.191 6.011 -8.360 1.00 75.06 106 ALA A C 1
ATOM 832 O O . ALA A 1 106 ? -8.854 5.111 -8.877 1.00 75.06 106 ALA A O 1
ATOM 833 N N . GLY A 1 107 ? -8.422 7.307 -8.612 1.00 69.00 107 GLY A N 1
ATOM 834 C CA . GLY A 1 107 ? -9.415 7.789 -9.573 1.00 69.00 107 GLY A CA 1
ATOM 835 C C . GLY A 1 107 ? -10.811 7.211 -9.317 1.00 69.00 107 GLY A C 1
ATOM 836 O O . GLY A 1 107 ? -11.281 7.180 -8.1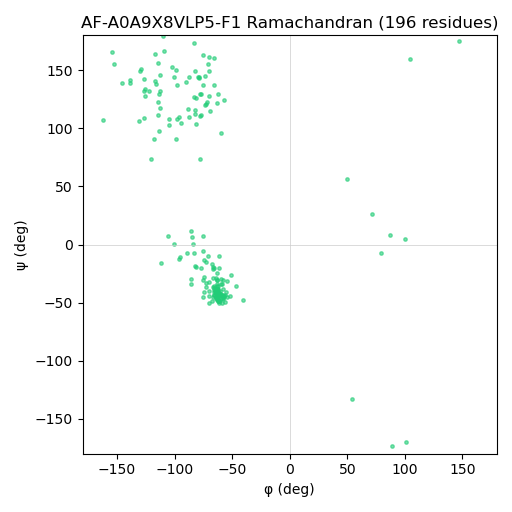85 1.00 69.00 107 GLY A O 1
ATOM 837 N N . MET A 1 108 ? -11.471 6.727 -10.375 1.00 62.34 108 MET A N 1
ATOM 838 C CA . MET A 1 108 ? -12.788 6.071 -10.291 1.00 62.34 108 MET A CA 1
ATOM 839 C C . MET A 1 108 ? -12.716 4.582 -9.912 1.00 62.34 108 MET A C 1
ATOM 841 O O . MET A 1 108 ? -13.748 3.945 -9.686 1.00 62.34 108 MET A O 1
ATOM 845 N N . THR A 1 109 ? -11.518 4.001 -9.844 1.00 73.50 109 THR A N 1
ATOM 846 C CA . THR A 1 109 ? -11.356 2.579 -9.548 1.00 73.50 109 THR A CA 1
ATOM 847 C C . THR A 1 109 ? -11.419 2.371 -8.042 1.00 73.50 109 THR A C 1
ATOM 849 O O . THR A 1 109 ? -10.551 2.824 -7.288 1.00 73.50 109 THR A O 1
ATOM 852 N N . ARG A 1 110 ? -12.443 1.639 -7.586 1.00 81.25 110 ARG A N 1
ATOM 853 C CA . ARG A 1 110 ? -12.600 1.256 -6.177 1.00 81.25 110 ARG A CA 1
ATOM 854 C C . ARG A 1 110 ? -11.402 0.428 -5.711 1.00 81.25 110 ARG A C 1
ATOM 856 O O . ARG A 1 110 ? -11.342 -0.781 -5.904 1.00 81.25 110 ARG A O 1
ATOM 863 N N . SER A 1 111 ? -10.457 1.118 -5.090 1.00 87.19 111 SER A N 1
ATOM 864 C CA . SER A 1 111 ? -9.186 0.575 -4.612 1.00 87.19 111 SER A CA 1
ATOM 865 C C . SER A 1 111 ? -9.204 0.352 -3.101 1.00 87.19 111 SER A C 1
ATOM 867 O O . SER A 1 111 ? -9.923 1.040 -2.369 1.00 87.19 111 SER A O 1
ATOM 869 N N . VAL A 1 112 ? -8.398 -0.602 -2.629 1.00 95.38 112 VAL A N 1
ATOM 870 C CA . VAL A 1 112 ? -8.094 -0.738 -1.200 1.00 95.38 112 VAL A CA 1
ATOM 871 C C . VAL A 1 112 ? -7.002 0.263 -0.841 1.00 95.38 112 VAL A C 1
ATOM 873 O O . VAL A 1 112 ? -5.943 0.273 -1.468 1.00 95.38 112 VAL A O 1
ATOM 876 N N . ILE A 1 113 ? -7.255 1.086 0.171 1.00 97.06 113 ILE A N 1
ATOM 877 C CA . ILE A 1 113 ? -6.315 2.082 0.681 1.00 97.06 113 ILE A CA 1
ATOM 878 C C . ILE A 1 113 ? -6.074 1.790 2.159 1.00 97.06 113 ILE A C 1
ATOM 880 O O . ILE A 1 113 ? -7.021 1.584 2.911 1.00 97.06 113 ILE A O 1
ATOM 884 N N . VAL A 1 114 ? -4.817 1.770 2.587 1.00 98.19 114 VAL A N 1
ATOM 885 C CA . VAL A 1 114 ? -4.438 1.601 3.995 1.00 98.19 114 VAL A CA 1
ATOM 886 C C . VAL A 1 114 ? -3.767 2.880 4.476 1.00 98.19 114 VAL A C 1
ATOM 888 O O . VAL A 1 114 ? -2.775 3.316 3.899 1.00 98.19 114 VAL A O 1
ATOM 891 N N . CYS A 1 115 ? -4.305 3.482 5.531 1.00 98.06 115 CYS A N 1
ATOM 892 C CA . CYS A 1 115 ? -3.817 4.738 6.091 1.00 98.06 115 CYS A CA 1
ATOM 893 C C . CYS A 1 115 ? -3.057 4.478 7.394 1.00 98.06 115 CYS A C 1
ATOM 895 O O . CYS A 1 115 ? -3.661 4.183 8.430 1.00 98.06 115 CYS A O 1
ATOM 897 N N . ASN A 1 116 ? -1.738 4.634 7.340 1.00 95.69 116 ASN A N 1
ATOM 898 C CA . ASN A 1 116 ? -0.817 4.585 8.472 1.00 95.69 116 ASN A CA 1
ATOM 899 C C . ASN A 1 116 ? -0.233 5.975 8.770 1.00 95.69 116 ASN A C 1
ATOM 901 O O . ASN A 1 116 ? -0.509 6.962 8.081 1.00 95.69 116 ASN A O 1
ATOM 905 N N . GLY A 1 117 ? 0.612 6.032 9.799 1.00 92.56 117 GLY A N 1
ATOM 906 C CA . GLY A 1 117 ? 1.340 7.219 10.213 1.00 92.56 117 GLY A CA 1
ATOM 907 C C . GLY A 1 117 ? 0.567 8.063 11.216 1.00 92.56 117 GLY A C 1
ATOM 908 O O . GLY A 1 117 ? -0.494 7.683 11.714 1.00 92.56 117 GLY A O 1
ATOM 909 N N . TYR A 1 118 ? 1.121 9.236 11.519 1.00 91.00 118 TYR A N 1
ATOM 910 C CA . TYR A 1 118 ? 0.477 10.206 12.401 1.00 91.00 118 TYR A CA 1
ATOM 911 C C . TYR A 1 118 ? -0.744 10.827 11.716 1.00 91.00 118 TYR A C 1
ATOM 913 O O . TYR A 1 118 ? -0.625 11.352 10.607 1.00 91.00 118 TYR A O 1
ATOM 921 N N . LYS A 1 119 ? -1.898 10.788 12.390 1.00 95.06 119 LYS A N 1
ATOM 922 C CA . LYS A 1 119 ? -3.180 11.244 11.844 1.00 95.06 119 LYS A CA 1
ATOM 923 C C . LYS A 1 119 ? -3.687 12.453 12.618 1.00 95.06 119 LYS A C 1
ATOM 925 O O . LYS A 1 119 ? -4.044 12.345 13.789 1.00 95.06 119 LYS A O 1
ATOM 930 N N . ASP A 1 120 ? -3.701 13.604 11.953 1.00 95.88 120 ASP A N 1
ATOM 931 C CA . ASP A 1 120 ? -4.441 14.778 12.405 1.00 95.88 120 ASP A CA 1
ATOM 932 C C . ASP A 1 120 ? -5.919 14.670 11.974 1.00 95.88 120 ASP A C 1
ATOM 934 O O . ASP A 1 120 ? -6.324 13.753 11.250 1.00 95.88 120 ASP A O 1
ATOM 938 N N . ARG A 1 121 ? -6.751 15.613 12.432 1.00 96.62 121 ARG A N 1
ATOM 939 C CA . ARG A 1 121 ? -8.187 15.636 12.106 1.00 96.62 121 ARG A CA 1
ATOM 940 C C . ARG A 1 121 ? -8.429 15.739 10.593 1.00 96.62 121 ARG A C 1
ATOM 942 O O . ARG A 1 121 ? -9.378 15.152 10.087 1.00 96.62 121 ARG A O 1
ATOM 949 N N . GLU A 1 122 ? -7.570 16.447 9.862 1.00 97.00 122 GLU A N 1
ATOM 950 C CA . GLU A 1 122 ? -7.696 16.605 8.410 1.00 97.00 122 GLU A CA 1
ATOM 951 C C . GLU A 1 122 ? -7.395 15.303 7.658 1.00 97.00 122 GLU A C 1
ATOM 953 O O . GLU A 1 122 ? -8.167 14.911 6.786 1.00 97.00 122 GLU A O 1
ATOM 958 N N . TYR A 1 123 ? -6.329 14.589 8.027 1.00 98.00 123 TYR A N 1
ATOM 959 C CA . TYR A 1 123 ? -6.008 13.284 7.454 1.00 98.00 123 TYR A CA 1
ATOM 960 C C . TYR A 1 123 ? -7.160 12.296 7.695 1.00 98.00 123 TYR A C 1
ATOM 962 O O . TYR A 1 123 ? -7.627 11.657 6.753 1.00 98.00 123 TYR A O 1
ATOM 970 N N . ILE A 1 124 ? -7.697 12.226 8.918 1.00 98.00 124 ILE A N 1
ATOM 971 C CA . ILE A 1 124 ? -8.859 11.373 9.230 1.00 98.00 124 ILE A CA 1
ATOM 972 C C . ILE A 1 124 ? -10.049 11.714 8.327 1.00 98.00 124 ILE A C 1
ATOM 974 O O . ILE A 1 124 ? -10.615 10.820 7.697 1.00 98.00 124 ILE A O 1
ATOM 978 N N . ARG A 1 125 ? -10.393 13.001 8.205 1.00 97.69 125 ARG A N 1
ATOM 979 C CA . ARG A 1 125 ? -11.487 13.458 7.335 1.00 97.69 125 ARG A CA 1
ATOM 980 C C . ARG A 1 125 ? -11.276 13.052 5.883 1.00 97.69 125 ARG A C 1
ATOM 982 O O . ARG A 1 125 ? -12.202 12.535 5.270 1.00 97.69 125 ARG A O 1
ATOM 989 N N . LEU A 1 126 ? -10.075 13.246 5.341 1.00 97.19 126 LEU A N 1
ATOM 990 C CA . LEU A 1 126 ? -9.746 12.852 3.969 1.00 97.19 126 LEU A CA 1
ATOM 991 C C . LEU A 1 126 ? -9.900 11.342 3.759 1.00 97.19 126 LEU A C 1
ATOM 993 O O . LEU A 1 126 ? -10.437 10.917 2.738 1.00 97.19 126 LEU A O 1
ATOM 997 N N . ALA A 1 127 ? -9.489 10.528 4.732 1.00 97.81 127 ALA A N 1
ATOM 998 C CA . ALA A 1 127 ? -9.641 9.078 4.655 1.00 97.81 127 ALA A CA 1
ATOM 999 C C . ALA A 1 127 ? -11.121 8.654 4.661 1.00 97.81 127 ALA A C 1
ATOM 1001 O O . ALA A 1 127 ? -11.528 7.826 3.847 1.00 97.81 127 ALA A O 1
ATOM 1002 N N . LEU A 1 128 ? -11.936 9.258 5.531 1.00 98.00 128 LEU A N 1
ATOM 1003 C CA . LEU A 1 128 ? -13.379 9.004 5.599 1.00 98.00 128 LEU A CA 1
ATOM 1004 C C . LEU A 1 128 ? -14.109 9.473 4.335 1.00 98.00 128 LEU A C 1
ATOM 1006 O O . LEU A 1 128 ? -15.014 8.792 3.857 1.00 98.00 128 LEU A O 1
ATOM 1010 N N . ILE A 1 129 ? -13.694 10.602 3.755 1.00 96.06 129 ILE A N 1
ATOM 1011 C CA . ILE A 1 129 ? -14.183 11.053 2.446 1.00 96.06 129 ILE A CA 1
ATOM 1012 C C . ILE A 1 129 ? -13.821 10.022 1.371 1.00 96.06 129 ILE A C 1
ATOM 1014 O O . ILE A 1 129 ? -14.674 9.685 0.557 1.00 96.06 129 ILE A O 1
ATOM 1018 N N . GLY A 1 130 ? -12.607 9.464 1.399 1.00 95.25 130 GLY A N 1
ATOM 1019 C CA . GLY A 1 130 ? -12.205 8.373 0.509 1.00 95.25 130 GLY A CA 1
ATOM 1020 C C . GLY A 1 130 ? -13.117 7.141 0.606 1.00 95.25 130 GLY A C 1
ATOM 1021 O O . GLY A 1 130 ? -13.535 6.617 -0.426 1.00 95.25 130 GLY A O 1
ATOM 1022 N N . GLU A 1 131 ? -13.489 6.714 1.820 1.00 96.19 131 GLU A N 1
ATOM 1023 C CA . GLU A 1 131 ? -14.473 5.629 2.017 1.00 96.19 131 GLU A CA 1
ATOM 1024 C C . GLU A 1 131 ? -15.843 6.027 1.441 1.00 96.19 131 GLU A C 1
ATOM 1026 O O . GLU A 1 131 ? -16.468 5.251 0.720 1.00 96.19 131 GLU A O 1
ATOM 1031 N N . LYS A 1 132 ? -16.286 7.272 1.671 1.00 94.12 132 LYS A N 1
ATOM 1032 C CA . LYS A 1 132 ? -17.559 7.798 1.148 1.00 94.12 132 LYS A CA 1
ATOM 1033 C C . LYS A 1 132 ? -17.603 7.868 -0.384 1.00 94.12 132 LYS A C 1
ATOM 1035 O O . LYS A 1 132 ? -18.669 7.702 -0.968 1.00 94.12 132 LYS A O 1
ATOM 1040 N N . LEU A 1 133 ? -16.456 8.072 -1.034 1.00 92.69 133 LEU A N 1
ATOM 1041 C CA . LEU A 1 133 ? -16.300 8.023 -2.494 1.00 92.69 133 LEU A CA 1
ATOM 1042 C C . LEU A 1 133 ? -16.314 6.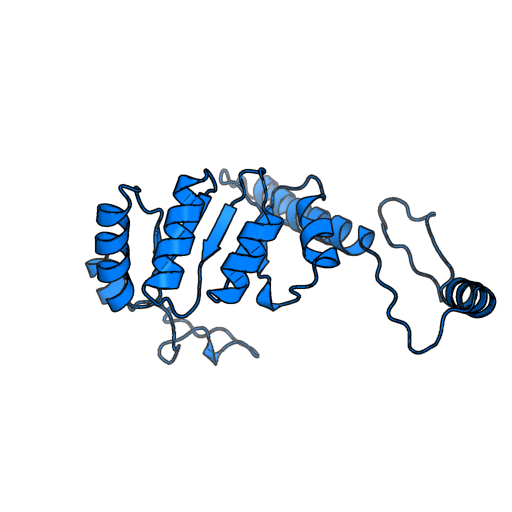585 -3.053 1.00 92.69 133 LEU A C 1
ATOM 1044 O O . LEU A 1 133 ? -16.342 6.392 -4.267 1.00 92.69 133 LEU A O 1
ATOM 1048 N N . GLY A 1 134 ? -16.342 5.568 -2.185 1.00 92.38 134 GLY A N 1
ATOM 1049 C CA . GLY A 1 134 ? -16.485 4.159 -2.552 1.00 92.38 134 GLY A CA 1
ATOM 1050 C C . GLY A 1 134 ? -15.181 3.362 -2.569 1.00 92.38 134 GLY A C 1
ATOM 1051 O O . GLY A 1 134 ? -15.201 2.188 -2.953 1.00 92.38 134 GLY A O 1
ATOM 1052 N N . HIS A 1 135 ? -14.057 3.956 -2.160 1.00 94.69 135 HIS A N 1
ATOM 1053 C CA . HIS A 1 135 ? -12.843 3.192 -1.868 1.00 94.69 135 HIS A CA 1
ATOM 1054 C C . HIS A 1 135 ? -13.032 2.361 -0.594 1.00 94.69 135 HIS A C 1
ATOM 1056 O O . HIS A 1 135 ? -13.906 2.642 0.219 1.00 94.69 135 HIS A O 1
ATOM 1062 N N . LYS A 1 136 ? -12.195 1.336 -0.408 1.00 96.12 136 LYS A N 1
ATOM 1063 C CA . LYS A 1 136 ? -12.109 0.602 0.863 1.00 96.12 136 LYS A CA 1
ATOM 1064 C C . LYS A 1 136 ? -10.909 1.133 1.639 1.00 96.12 136 LYS A C 1
ATOM 1066 O O . LYS A 1 136 ? -9.794 0.648 1.444 1.00 96.12 136 LYS A O 1
ATOM 1071 N N . VAL A 1 137 ? -11.129 2.145 2.467 1.00 97.62 137 VAL A N 1
ATOM 1072 C CA . VAL A 1 137 ? -10.101 2.874 3.211 1.00 97.62 137 VAL A CA 1
ATOM 1073 C C . VAL A 1 137 ? -10.006 2.345 4.636 1.00 97.62 137 VAL A C 1
ATOM 1075 O O . VAL A 1 137 ? -10.865 2.592 5.472 1.00 97.62 137 VAL A O 1
ATOM 1078 N N . TYR A 1 138 ? -8.926 1.635 4.937 1.00 98.31 138 TYR A N 1
ATOM 1079 C CA . TYR A 1 138 ? -8.617 1.160 6.279 1.00 98.31 138 TYR A CA 1
ATOM 1080 C C . TYR A 1 138 ? -7.827 2.226 7.043 1.00 98.31 138 TYR A C 1
ATOM 1082 O O . TYR A 1 138 ? -6.651 2.461 6.762 1.00 98.31 138 TYR A O 1
ATOM 1090 N N . LEU A 1 139 ? -8.455 2.847 8.041 1.00 98.12 139 LEU A N 1
ATOM 1091 C CA . LEU A 1 139 ? -7.790 3.720 9.008 1.00 98.12 139 LEU A CA 1
ATOM 1092 C C . LEU A 1 139 ? -7.137 2.867 10.098 1.00 98.12 139 LEU A C 1
ATOM 1094 O O . LEU A 1 139 ? -7.818 2.337 10.976 1.00 98.12 139 LEU A O 1
ATOM 1098 N N . VAL A 1 140 ? -5.813 2.715 10.044 1.00 98.00 140 VAL A N 1
ATOM 1099 C CA . VAL A 1 140 ? -5.082 1.899 11.020 1.00 98.00 140 VAL A CA 1
ATOM 1100 C C . VAL A 1 140 ? -4.829 2.713 12.283 1.00 98.00 140 VAL A C 1
ATOM 1102 O O . VAL A 1 140 ? -4.039 3.654 12.266 1.00 98.00 140 VAL A O 1
ATOM 1105 N N . ILE A 1 141 ? -5.464 2.343 13.392 1.00 97.19 141 ILE A N 1
ATOM 1106 C CA . ILE A 1 141 ? -5.239 2.958 14.700 1.00 97.19 141 ILE A CA 1
ATOM 1107 C C . ILE A 1 141 ? -3.842 2.576 15.196 1.00 97.19 141 ILE A C 1
ATOM 1109 O O . ILE A 1 141 ? -3.547 1.406 15.462 1.00 97.19 141 ILE A O 1
ATOM 1113 N N . GLU A 1 142 ? -2.977 3.582 15.322 1.00 93.75 142 GLU A N 1
ATOM 1114 C CA . GLU A 1 142 ? -1.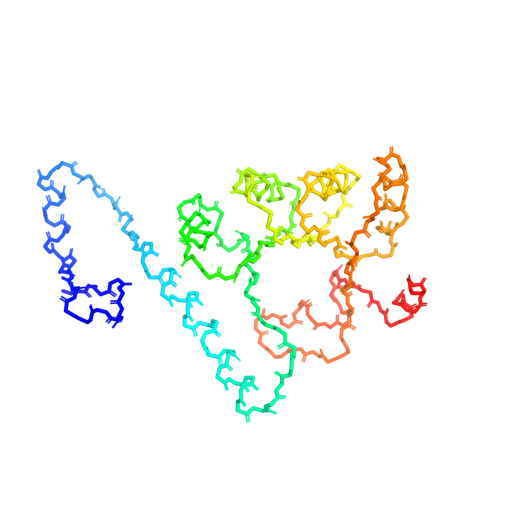599 3.427 15.797 1.00 93.75 142 GLU A CA 1
ATOM 1115 C C . GLU A 1 142 ? -1.373 4.079 17.167 1.00 93.75 142 GLU A C 1
ATOM 1117 O O . GLU A 1 142 ? -0.376 3.780 17.831 1.00 93.75 142 GLU A O 1
ATOM 1122 N N . LYS A 1 143 ? -2.292 4.949 17.605 1.00 91.94 143 LYS A N 1
ATOM 1123 C CA . LYS A 1 143 ? -2.312 5.572 18.936 1.00 91.94 143 LYS A CA 1
ATOM 1124 C C . LYS A 1 143 ? -3.736 5.613 19.479 1.00 91.94 143 LYS A C 1
ATOM 1126 O O . LYS A 1 143 ? -4.661 5.937 18.745 1.00 91.94 143 LYS A O 1
ATOM 1131 N N . MET A 1 144 ? -3.904 5.384 20.784 1.00 91.50 144 MET A N 1
ATOM 1132 C CA . MET A 1 144 ? -5.235 5.408 21.414 1.00 91.50 144 MET A CA 1
ATOM 1133 C C . MET A 1 144 ? -5.952 6.748 21.264 1.00 91.50 144 MET A C 1
ATOM 1135 O O . MET A 1 144 ? -7.168 6.771 21.203 1.00 91.50 144 MET A O 1
ATOM 1139 N N . SER A 1 145 ? -5.230 7.863 21.172 1.00 91.19 145 SER A N 1
ATOM 1140 C CA . SER A 1 145 ? -5.846 9.177 20.960 1.00 91.19 145 SER A CA 1
ATOM 1141 C C . SER A 1 145 ? -6.526 9.321 19.592 1.00 91.19 145 SER A C 1
ATOM 1143 O O . SER A 1 145 ? -7.342 10.219 19.421 1.00 91.19 145 SER A O 1
ATOM 1145 N N . GLU A 1 146 ? -6.184 8.479 18.609 1.00 95.06 146 GLU A N 1
ATOM 1146 C CA . GLU A 1 146 ? -6.744 8.561 17.256 1.00 95.06 146 GLU A CA 1
ATOM 1147 C C . GLU A 1 146 ? -8.202 8.094 17.216 1.00 95.06 146 GLU A C 1
ATOM 1149 O O . GLU A 1 146 ? -8.977 8.665 16.456 1.00 95.06 146 GLU A O 1
ATOM 1154 N N . ILE A 1 147 ? -8.606 7.114 18.039 1.00 95.69 147 ILE A N 1
ATOM 1155 C CA . ILE A 1 147 ? -9.953 6.527 17.937 1.00 95.69 147 ILE A CA 1
ATOM 1156 C C . ILE A 1 147 ? -11.055 7.558 18.183 1.00 95.69 147 ILE A C 1
ATOM 1158 O O . ILE A 1 147 ? -11.988 7.638 17.392 1.00 95.69 147 ILE A O 1
ATOM 1162 N N . ASN A 1 148 ? -10.905 8.404 19.206 1.00 94.81 148 ASN A N 1
ATOM 1163 C CA . ASN A 1 148 ? -11.890 9.438 19.522 1.00 94.81 148 ASN A CA 1
ATOM 1164 C C . ASN A 1 148 ? -12.053 10.414 18.349 1.00 94.81 148 ASN A C 1
ATOM 1166 O O . ASN A 1 148 ? -13.170 10.718 17.947 1.00 94.81 148 ASN A O 1
ATOM 1170 N N . LEU A 1 149 ? -10.939 10.835 17.737 1.00 96.19 149 LEU A N 1
ATOM 1171 C CA . LEU A 1 149 ? -10.969 11.713 16.565 1.00 96.19 149 LEU A CA 1
ATOM 1172 C C . LEU A 1 149 ? -11.632 11.042 15.358 1.00 96.19 149 LEU A C 1
ATOM 1174 O O . LEU A 1 149 ? -12.346 11.707 14.611 1.00 96.19 149 LEU A O 1
ATOM 1178 N N . VAL A 1 150 ? -11.393 9.742 15.154 1.00 97.44 150 VAL A N 1
ATOM 1179 C CA . VAL A 1 150 ? -12.014 8.993 14.056 1.00 97.44 150 VAL A CA 1
ATOM 1180 C C . VAL A 1 150 ? -13.520 8.875 14.255 1.00 97.44 150 VAL A C 1
ATOM 1182 O O . VAL A 1 150 ? -14.251 9.127 13.303 1.00 97.44 150 VAL A O 1
ATOM 1185 N N . LEU A 1 151 ? -13.985 8.545 15.462 1.00 96.94 151 LEU A N 1
ATOM 1186 C CA . LEU A 1 151 ? -15.414 8.425 15.766 1.00 96.94 151 LEU A CA 1
ATOM 1187 C C . LEU A 1 151 ? -16.139 9.769 15.615 1.00 96.94 151 LEU A C 1
ATOM 1189 O O . LEU A 1 151 ? -17.144 9.838 14.914 1.00 96.94 15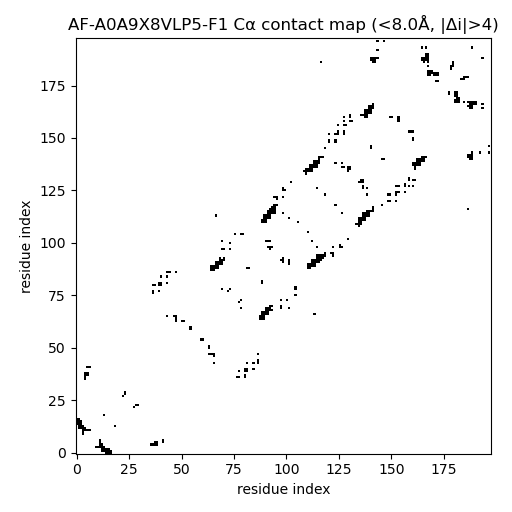1 LEU A O 1
ATOM 1193 N N . GLU A 1 152 ? -15.579 10.852 16.164 1.00 97.56 152 GLU A N 1
ATOM 1194 C CA . GLU A 1 152 ? -16.150 12.197 16.022 1.00 97.56 152 GLU A CA 1
ATOM 1195 C C . GLU A 1 152 ? -16.289 12.627 14.553 1.00 97.56 152 GLU A C 1
ATOM 1197 O O . GLU A 1 152 ? -17.308 13.185 14.149 1.00 97.56 152 GLU A O 1
ATOM 1202 N N . GLU A 1 153 ? -15.258 12.407 13.731 1.00 98.19 153 GLU A N 1
ATOM 1203 C CA . GLU A 1 153 ? -15.301 12.793 12.316 1.00 98.19 153 GLU A CA 1
ATOM 1204 C C . GLU A 1 153 ? -16.164 11.850 11.471 1.00 98.19 153 GLU A C 1
ATOM 1206 O O . GLU A 1 153 ? -16.793 12.296 10.510 1.00 98.19 153 GLU A O 1
ATOM 1211 N N . ALA A 1 154 ? -16.242 10.570 11.836 1.00 98.00 154 ALA A N 1
ATOM 1212 C CA . ALA A 1 154 ? -17.131 9.602 11.206 1.00 98.00 154 ALA A CA 1
ATOM 1213 C C . ALA A 1 154 ? -18.605 9.974 11.412 1.00 98.00 154 ALA A C 1
ATOM 1215 O O . ALA A 1 154 ? -19.364 9.991 10.440 1.00 98.00 154 ALA A O 1
ATOM 1216 N N . GLU A 1 155 ? -18.990 10.358 12.633 1.00 97.94 155 GLU A N 1
ATOM 1217 C CA . GLU A 1 155 ? -20.332 10.867 12.940 1.00 97.94 155 GLU A CA 1
ATOM 1218 C C . GLU A 1 155 ? -20.632 12.153 12.163 1.00 97.94 155 GLU A C 1
ATOM 1220 O O . GLU A 1 155 ? -21.651 12.241 11.477 1.00 97.94 155 GLU A O 1
ATOM 1225 N N . ARG A 1 156 ? -19.710 13.127 12.180 1.00 97.44 156 ARG A N 1
ATOM 1226 C CA . ARG A 1 156 ? -19.864 14.397 11.444 1.00 97.44 156 ARG A CA 1
ATOM 1227 C C . ARG A 1 156 ? -20.052 14.206 9.943 1.00 97.44 156 ARG A C 1
ATOM 1229 O O . ARG A 1 156 ? -20.801 14.953 9.318 1.00 97.44 156 ARG A O 1
ATOM 1236 N N . LEU A 1 157 ? -19.348 13.244 9.348 1.00 97.44 157 LEU A N 1
ATOM 1237 C CA . LEU A 1 157 ? -19.421 12.961 7.912 1.00 97.44 157 LEU A CA 1
ATOM 1238 C C . LEU A 1 157 ? -20.516 11.948 7.548 1.00 97.44 157 LEU A C 1
ATOM 1240 O O . LEU A 1 157 ? -20.773 11.753 6.350 1.00 97.44 157 LEU A O 1
ATOM 1244 N N . ASN A 1 158 ? -21.163 11.345 8.551 1.00 97.56 158 ASN A N 1
ATOM 1245 C CA . ASN A 1 158 ? -22.098 10.232 8.426 1.00 97.56 158 ASN A CA 1
ATOM 1246 C C . ASN A 1 158 ? -21.510 9.091 7.571 1.00 97.56 158 ASN A C 1
ATOM 1248 O O . ASN A 1 158 ? -22.043 8.732 6.519 1.00 97.56 158 ASN A O 1
ATOM 1252 N N . VAL A 1 159 ? -20.342 8.592 7.983 1.00 97.75 159 VAL A N 1
ATOM 1253 C CA . VAL A 1 159 ? -19.605 7.500 7.328 1.00 97.75 159 VAL A CA 1
ATOM 1254 C C . VAL A 1 159 ? -19.329 6.417 8.358 1.00 97.75 159 VAL A C 1
ATOM 1256 O O . VAL A 1 159 ? -18.847 6.717 9.443 1.00 97.75 159 VAL A O 1
ATOM 1259 N N . ILE A 1 160 ? -19.575 5.152 8.013 1.00 97.25 160 ILE A N 1
ATOM 1260 C CA . ILE A 1 160 ? -19.164 4.021 8.852 1.00 97.25 160 ILE A CA 1
ATOM 1261 C C . ILE A 1 160 ? -17.658 3.808 8.642 1.00 97.25 160 ILE A C 1
ATOM 1263 O O . ILE A 1 160 ? -17.254 3.426 7.539 1.00 97.25 160 ILE A O 1
ATOM 1267 N N . PRO A 1 161 ? -16.805 4.067 9.649 1.00 97.19 161 PRO A N 1
ATOM 1268 C CA . PRO A 1 161 ? -15.367 4.006 9.469 1.00 97.19 161 PRO A CA 1
ATOM 1269 C C . PRO A 1 161 ? -14.900 2.551 9.405 1.00 97.19 161 PRO A C 1
ATOM 1271 O O . PRO A 1 161 ? -15.301 1.706 10.207 1.00 97.19 161 PRO A O 1
ATOM 1274 N N . ARG A 1 162 ? -13.986 2.258 8.480 1.00 97.75 162 ARG A N 1
ATOM 1275 C CA . ARG A 1 162 ? -13.312 0.963 8.404 1.00 97.75 162 ARG A CA 1
ATOM 1276 C C . ARG A 1 162 ? -11.974 1.046 9.120 1.00 97.75 162 ARG A C 1
ATOM 1278 O O . ARG A 1 162 ? -11.042 1.705 8.662 1.00 97.75 162 ARG A O 1
ATOM 1285 N N . LEU A 1 163 ? -11.889 0.378 10.263 1.00 97.19 163 LEU A N 1
ATOM 1286 C CA . LEU A 1 163 ? -10.733 0.463 11.147 1.00 97.19 163 LEU A CA 1
ATOM 1287 C C . LEU A 1 163 ? -9.812 -0.746 10.989 1.00 97.19 163 LEU A C 1
ATOM 1289 O O . LEU A 1 163 ? -10.254 -1.877 10.796 1.00 97.19 163 LEU A O 1
ATOM 1293 N N . GLY A 1 164 ? -8.514 -0.487 11.096 1.00 97.12 164 GLY A N 1
ATOM 1294 C CA . GLY A 1 164 ? -7.495 -1.486 11.394 1.00 97.12 164 GLY A CA 1
ATOM 1295 C C . GLY A 1 164 ? -6.825 -1.151 12.722 1.00 97.12 164 GLY A C 1
ATOM 1296 O O . GLY A 1 164 ? -6.918 -0.024 13.200 1.00 97.12 164 GLY A O 1
ATOM 1297 N N . VAL A 1 165 ? -6.108 -2.102 13.312 1.00 96.19 165 VAL A N 1
ATOM 1298 C CA . VAL A 1 165 ? -5.320 -1.861 14.525 1.00 96.19 165 VAL A CA 1
ATOM 1299 C C . VAL A 1 165 ? -3.884 -2.306 14.307 1.00 96.19 165 VAL A C 1
ATOM 1301 O O . VAL A 1 165 ? -3.629 -3.410 13.826 1.00 96.19 165 VAL A O 1
ATOM 1304 N N . ARG A 1 166 ? -2.927 -1.452 14.674 1.00 94.50 166 ARG A N 1
ATOM 1305 C CA . ARG A 1 166 ? -1.517 -1.835 14.733 1.00 94.50 166 ARG A CA 1
ATOM 1306 C C . ARG A 1 166 ? -1.182 -2.251 16.157 1.00 94.50 166 ARG A C 1
ATOM 1308 O O . ARG A 1 166 ? -1.023 -1.401 17.026 1.00 94.50 166 ARG A O 1
ATOM 1315 N N . ALA A 1 167 ? -1.050 -3.547 16.409 1.00 91.75 167 ALA A N 1
ATOM 1316 C CA . ALA A 1 167 ? -0.590 -4.042 17.705 1.00 91.75 167 ALA A CA 1
ATOM 1317 C C . ALA A 1 167 ? 0.940 -3.920 17.837 1.00 91.75 167 ALA A C 1
ATOM 1319 O O . ALA A 1 167 ? 1.681 -4.145 16.876 1.00 91.75 167 ALA A O 1
ATOM 1320 N N . ARG A 1 168 ? 1.430 -3.588 19.037 1.00 87.06 168 ARG A N 1
ATOM 1321 C CA . ARG A 1 168 ? 2.848 -3.743 19.388 1.00 87.06 168 ARG A CA 1
ATOM 1322 C C . ARG A 1 168 ? 3.122 -5.208 19.690 1.00 87.06 168 ARG A C 1
ATOM 1324 O O . ARG A 1 168 ? 2.432 -5.817 20.502 1.00 87.06 168 ARG A O 1
ATOM 1331 N N . LEU A 1 169 ? 4.155 -5.747 19.058 1.00 83.69 169 LEU A N 1
ATOM 1332 C CA . LEU A 1 169 ? 4.622 -7.104 19.312 1.00 83.69 169 LEU A CA 1
ATOM 1333 C C . LEU A 1 169 ? 5.675 -7.096 20.425 1.00 83.69 169 LEU A C 1
ATOM 1335 O O . LEU A 1 169 ? 6.531 -6.210 20.462 1.00 83.69 169 LEU A O 1
ATOM 1339 N N . ALA A 1 170 ? 5.613 -8.092 21.313 1.00 75.19 170 ALA A N 1
ATOM 1340 C CA . ALA A 1 170 ? 6.631 -8.323 22.340 1.00 75.19 170 ALA A CA 1
ATOM 1341 C C . ALA A 1 170 ? 7.916 -8.934 21.749 1.00 75.19 170 ALA A C 1
ATOM 1343 O O . ALA A 1 170 ? 9.012 -8.702 22.254 1.00 75.19 170 ALA A O 1
ATOM 1344 N N . SER A 1 171 ? 7.795 -9.675 20.643 1.00 70.00 171 SER A N 1
ATOM 1345 C CA . SER A 1 171 ? 8.936 -10.182 19.884 1.00 70.00 171 SER A CA 1
ATOM 1346 C C . SER A 1 171 ? 9.632 -9.039 19.140 1.00 70.00 171 SER A C 1
ATOM 1348 O O . SER A 1 171 ? 9.008 -8.372 18.309 1.00 70.00 171 SER A O 1
ATOM 1350 N N . GLN A 1 172 ? 10.928 -8.836 19.386 1.00 58.50 172 GLN A N 1
ATOM 1351 C CA . GLN A 1 172 ? 11.747 -7.978 18.530 1.00 58.50 172 GLN A CA 1
ATOM 1352 C C . GLN A 1 172 ? 12.112 -8.728 17.246 1.00 58.50 172 GLN A C 1
ATOM 1354 O O . GLN A 1 172 ? 12.592 -9.858 17.296 1.00 58.50 172 GLN A O 1
ATOM 1359 N N . GLY A 1 173 ? 11.892 -8.098 16.093 1.00 55.41 173 GLY A N 1
ATOM 1360 C CA . GLY A 1 173 ? 12.434 -8.600 14.830 1.00 55.41 173 GLY A CA 1
ATOM 1361 C C . GLY A 1 173 ? 13.955 -8.423 14.783 1.00 55.41 173 GLY A C 1
ATOM 1362 O O . GLY A 1 173 ? 14.486 -7.469 15.349 1.00 55.41 173 GLY A O 1
ATOM 1363 N N . SER A 1 174 ? 14.662 -9.311 14.088 1.00 50.66 174 SER A N 1
ATOM 1364 C CA . SER A 1 174 ? 16.084 -9.138 13.773 1.00 50.66 174 SER A CA 1
ATOM 1365 C C . SER A 1 174 ? 16.277 -8.240 12.535 1.00 50.66 174 SER A C 1
ATOM 1367 O O . SER A 1 174 ? 15.437 -8.199 11.634 1.00 50.66 174 SER A O 1
ATOM 1369 N N . GLY A 1 175 ? 17.390 -7.497 12.473 1.00 53.50 175 GLY A N 1
ATOM 1370 C CA . GLY A 1 175 ? 17.798 -6.709 11.296 1.00 53.50 175 GLY A CA 1
ATOM 1371 C C . GLY A 1 175 ? 17.514 -5.198 11.364 1.00 53.50 175 GLY A C 1
ATOM 1372 O O . GLY A 1 175 ? 17.144 -4.653 12.398 1.00 53.50 175 GLY A O 1
ATOM 1373 N N . LYS A 1 176 ? 17.689 -4.490 10.232 1.00 46.06 176 LYS A N 1
ATOM 1374 C CA . LYS A 1 176 ? 17.636 -3.007 10.138 1.00 46.06 176 LYS A CA 1
ATOM 1375 C C . LYS A 1 176 ? 16.288 -2.369 10.534 1.00 46.06 176 LYS A C 1
ATOM 1377 O O . LYS A 1 176 ? 16.215 -1.152 10.666 1.00 46.06 176 LYS A O 1
ATOM 1382 N N . TRP A 1 177 ? 15.241 -3.171 10.734 1.00 49.28 177 TRP A N 1
ATOM 1383 C CA . TRP A 1 177 ? 13.886 -2.734 11.102 1.00 49.28 177 TRP A CA 1
ATOM 1384 C C . TRP A 1 177 ? 13.526 -3.010 12.572 1.00 49.28 177 TRP A C 1
ATOM 1386 O O . TRP A 1 177 ? 12.387 -2.771 12.979 1.00 49.28 177 TRP A O 1
ATOM 1396 N N . GLN A 1 178 ? 14.489 -3.456 13.385 1.00 47.91 178 GLN A N 1
ATOM 1397 C CA . GLN A 1 178 ? 14.314 -3.798 14.803 1.00 47.91 178 GLN A CA 1
ATOM 1398 C C . GLN A 1 178 ? 13.704 -2.662 15.645 1.00 47.91 178 GLN A C 1
ATOM 1400 O O . GLN A 1 178 ? 12.933 -2.918 16.561 1.00 47.91 178 GLN A O 1
ATOM 1405 N N . SER A 1 179 ? 13.962 -1.393 15.314 1.00 48.12 179 SER A N 1
ATOM 1406 C CA . SER A 1 179 ? 13.400 -0.242 16.044 1.00 48.12 179 SER A CA 1
ATOM 1407 C C . SER A 1 179 ? 11.911 0.015 15.770 1.00 48.12 179 SER A C 1
ATOM 1409 O O . SER A 1 179 ? 11.275 0.781 16.495 1.00 48.12 179 SER A O 1
ATOM 1411 N N . SER A 1 180 ? 11.342 -0.615 14.736 1.00 50.28 180 SER A N 1
ATOM 1412 C CA . SER A 1 180 ? 9.931 -0.463 14.351 1.00 50.28 180 SER A CA 1
ATOM 1413 C C . SER A 1 180 ? 9.009 -1.559 14.906 1.00 50.28 180 SER A C 1
ATOM 1415 O O . SER A 1 180 ? 7.785 -1.384 14.895 1.00 50.28 180 SER A O 1
ATOM 1417 N N . GLY A 1 181 ? 9.587 -2.647 15.433 1.00 51.78 181 GLY A N 1
ATOM 1418 C CA . GLY A 1 181 ? 8.893 -3.758 16.085 1.00 51.78 181 GLY A CA 1
ATOM 1419 C C . GLY A 1 181 ? 9.477 -4.021 17.472 1.00 51.78 181 GLY A C 1
ATOM 1420 O O . GLY A 1 181 ? 10.602 -4.491 17.596 1.00 51.78 181 GLY A O 1
ATOM 1421 N N . GLY A 1 182 ? 8.719 -3.691 18.515 1.00 56.50 182 GLY A N 1
ATOM 1422 C CA . GLY A 1 182 ? 9.125 -3.867 19.907 1.00 56.50 182 GLY A CA 1
ATOM 1423 C C . GLY A 1 182 ? 8.555 -2.784 20.820 1.00 56.50 182 GLY A C 1
ATOM 1424 O O . GLY A 1 182 ? 7.929 -1.823 20.368 1.00 56.50 182 GLY A O 1
ATOM 1425 N N . GLU A 1 183 ? 8.801 -2.925 22.120 1.00 53.28 183 GLU A N 1
ATOM 1426 C CA . GLU A 1 183 ? 8.240 -2.075 23.180 1.00 53.28 183 GLU A CA 1
ATOM 1427 C C . GLU A 1 183 ? 8.562 -0.575 23.017 1.00 53.28 183 GLU A C 1
ATOM 1429 O O . GLU A 1 183 ? 7.732 0.279 23.332 1.00 53.28 183 GLU A O 1
ATOM 1434 N N . LYS A 1 184 ? 9.720 -0.250 22.419 1.00 57.78 184 LYS A N 1
ATOM 1435 C CA . LYS A 1 184 ? 10.180 1.124 22.130 1.00 57.78 184 LYS A CA 1
ATOM 1436 C C . LYS A 1 184 ? 9.654 1.712 20.808 1.00 57.78 184 LYS A C 1
ATOM 1438 O O . LYS A 1 184 ? 10.091 2.792 20.408 1.00 57.78 184 LYS A O 1
ATOM 1443 N N . SER A 1 185 ? 8.754 1.026 20.101 1.00 67.00 185 SER A N 1
ATOM 1444 C CA . SER A 1 185 ? 8.201 1.530 18.840 1.00 67.00 185 SER A CA 1
ATOM 1445 C C . SER A 1 185 ? 7.357 2.791 19.057 1.00 67.00 185 SER A C 1
ATOM 1447 O O . SER A 1 185 ? 6.547 2.871 19.981 1.00 67.00 185 SER A O 1
ATOM 1449 N N . LYS A 1 186 ? 7.519 3.780 18.165 1.00 70.81 186 LYS A N 1
ATOM 1450 C CA . LYS A 1 186 ? 6.742 5.035 18.177 1.00 70.81 186 LYS A CA 1
ATOM 1451 C C . LYS A 1 186 ? 5.255 4.828 17.864 1.00 70.81 186 LYS A C 1
ATOM 1453 O O . LYS A 1 186 ? 4.446 5.699 18.183 1.00 70.81 186 LYS A O 1
ATOM 1458 N N . PHE A 1 187 ? 4.912 3.709 17.224 1.00 79.31 187 PHE A N 1
ATOM 1459 C CA . PHE A 1 187 ? 3.575 3.413 16.718 1.00 79.31 187 PHE A CA 1
ATOM 1460 C C . PHE A 1 187 ? 3.094 2.039 17.176 1.00 79.31 187 PHE A C 1
ATOM 1462 O O . PHE A 1 187 ? 3.879 1.109 17.366 1.00 79.31 187 PHE A O 1
ATOM 1469 N N . GLY A 1 188 ? 1.778 1.923 17.305 1.00 86.12 188 GLY A N 1
ATOM 1470 C CA . GLY A 1 188 ? 1.075 0.714 17.691 1.00 86.12 188 GLY A CA 1
ATOM 1471 C C . GLY A 1 188 ? 0.572 0.760 19.129 1.00 86.12 188 GLY A C 1
ATOM 1472 O O . GLY A 1 188 ? 1.074 1.515 19.968 1.00 86.12 188 GLY A O 1
ATOM 1473 N N . LEU A 1 189 ? -0.411 -0.086 19.404 1.00 89.12 189 LEU A N 1
ATOM 1474 C CA . LEU A 1 189 ? -1.088 -0.224 20.684 1.00 89.12 189 LEU A CA 1
ATOM 1475 C C . LEU A 1 189 ? -0.521 -1.395 21.487 1.00 89.12 189 LEU A C 1
ATOM 1477 O O . LEU A 1 189 ? -0.282 -2.473 20.945 1.00 89.12 189 LEU A O 1
ATOM 1481 N N . ALA A 1 190 ? -0.320 -1.197 22.788 1.00 88.94 190 ALA A N 1
ATOM 1482 C CA . ALA A 1 190 ? -0.049 -2.295 23.714 1.00 88.94 190 ALA A CA 1
ATOM 1483 C C . ALA A 1 190 ? -1.269 -3.229 23.828 1.00 88.94 190 ALA A C 1
ATOM 1485 O O . ALA A 1 190 ? -2.392 -2.808 23.561 1.00 88.94 190 ALA A O 1
ATOM 1486 N N . ALA A 1 191 ? -1.080 -4.466 24.295 1.00 89.81 191 ALA A N 1
ATOM 1487 C CA . ALA A 1 191 ? -2.172 -5.440 24.432 1.00 89.81 191 ALA A CA 1
ATOM 1488 C C . ALA A 1 191 ? -3.379 -4.884 25.218 1.00 89.81 191 ALA A C 1
ATOM 1490 O O . ALA A 1 191 ? -4.515 -4.983 24.765 1.00 89.81 191 ALA A O 1
ATOM 1491 N N . VAL A 1 192 ? -3.130 -4.190 26.336 1.00 91.56 192 VAL A N 1
ATOM 1492 C CA . VAL A 1 192 ? -4.181 -3.536 27.142 1.00 91.56 192 VAL A CA 1
ATOM 1493 C C . VAL A 1 192 ? -4.912 -2.437 26.365 1.00 91.56 192 VAL A C 1
ATOM 1495 O O . VAL A 1 192 ? -6.101 -2.226 26.561 1.00 91.56 192 VAL A O 1
ATOM 1498 N N . GLN A 1 193 ? -4.218 -1.718 25.485 1.00 92.19 193 GLN A N 1
ATOM 1499 C CA . GLN A 1 193 ? -4.832 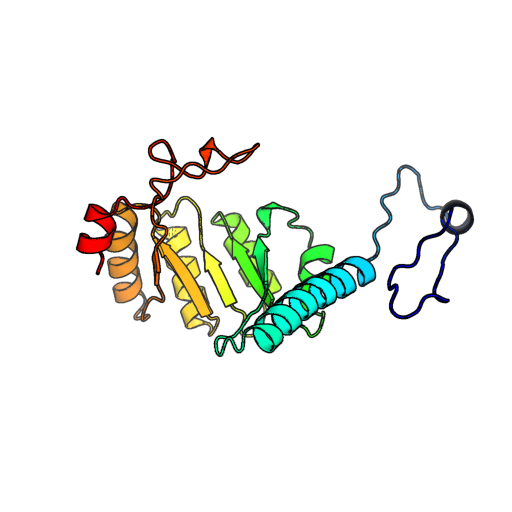-0.689 24.644 1.00 92.19 193 GLN A CA 1
ATOM 1500 C C . GLN A 1 193 ? -5.692 -1.310 23.539 1.00 92.19 193 GLN A C 1
ATOM 1502 O O . GLN A 1 193 ? -6.758 -0.782 23.252 1.00 92.19 193 GLN A O 1
ATOM 1507 N N . VAL A 1 194 ? -5.271 -2.444 22.969 1.00 93.56 194 VAL A N 1
ATOM 1508 C CA . VAL A 1 194 ? -6.080 -3.200 22.001 1.00 93.56 194 VAL A CA 1
ATOM 1509 C C . VAL A 1 194 ? -7.366 -3.708 22.655 1.00 93.56 194 VAL A C 1
ATOM 1511 O O . VAL A 1 194 ? -8.434 -3.504 22.098 1.00 93.56 194 VAL A O 1
ATOM 1514 N N . LEU A 1 195 ? -7.288 -4.282 23.861 1.00 93.88 195 LEU A N 1
ATOM 1515 C CA . LEU A 1 195 ? -8.472 -4.736 24.606 1.00 93.88 195 LEU A CA 1
ATOM 1516 C C . LEU A 1 195 ? -9.431 -3.603 24.991 1.00 93.88 195 LEU A C 1
ATOM 1518 O O . LEU A 1 195 ? -10.600 -3.859 25.216 1.00 93.88 195 LEU A O 1
ATOM 1522 N N . LYS A 1 196 ? -8.943 -2.363 25.104 1.00 93.81 196 LYS A N 1
ATOM 1523 C CA . LYS A 1 196 ? -9.792 -1.184 25.333 1.00 93.81 196 LYS A CA 1
ATOM 1524 C C . LYS A 1 196 ? -10.429 -0.643 24.051 1.00 93.81 196 LYS A C 1
ATOM 1526 O O . LYS A 1 196 ? -11.331 0.180 24.143 1.00 93.81 196 LYS A O 1
ATOM 1531 N N . LEU A 1 197 ? -9.879 -0.995 22.889 1.00 91.81 197 LEU A N 1
ATOM 1532 C CA . LEU A 1 197 ? -10.353 -0.537 21.584 1.00 91.81 197 LEU A CA 1
ATOM 1533 C C . LEU A 1 197 ? -11.489 -1.418 21.043 1.00 91.81 197 LEU A C 1
ATOM 1535 O O . LEU A 1 197 ? -12.339 -0.906 20.319 1.00 91.81 197 LEU A O 1
ATOM 1539 N N . VAL A 1 198 ? -11.444 -2.720 21.345 1.00 83.31 198 VAL A N 1
ATOM 1540 C CA . VAL A 1 198 ? -12.446 -3.737 20.973 1.00 83.31 198 VAL A CA 1
ATOM 1541 C C . VAL A 1 198 ? -13.539 -3.792 22.030 1.00 83.31 198 VAL A C 1
ATOM 1543 O O . VAL A 1 198 ? -14.714 -3.910 21.627 1.00 83.31 198 VAL A O 1
#

Organism: Serratia marcescens (NCBI:txid615)

InterPro domains:
  IPR002985 Arginine decarboxylase [PR01180] (36-51)
  IPR002985 Arginine decarboxylase [PR01180] (60-74)
  IPR002985 Arginine decarboxylase [PR01180] (114-129)
  IPR002985 Arginine decarboxylase [PR01180] (140-161)
  IPR002985 Arginine decarboxylase [PR01180] (164-186)
  IPR002985 Arginine decarboxylase [PTHR43295] (2-198)
  IPR022644 Orn/DAP/Arg decarboxylase 2, N-terminal [PF02784] (44-191)
  IPR022653 Orn/DAP/Arg decarboxylase 2, pyridoxal-phosphate binding site [PS00878] (68-86)
  IPR029066 PLP-binding barrel [G3DSA:3.20.20.10] (37-198)
  IPR029066 PLP-binding barrel [SSF51419] (36-197)

Radius of gyration: 20.79 Å; Cα contacts (8 Å, |Δi|>4): 280; chains: 1; bounding box: 47×43×59 Å

Secondary structure (DSSP, 8-state):
-EE-S-TTSTT--EEHHHHHHHHHHTTPPSS-----HHHHHHHHHHHHHHHHHHHHHHT--S---EEEEGGG---HHHHHHHHTTSS-EEEEESSHHHHHHHHHHHTTS--EEEE-S---HHHHHHHHHHHHTT-EEEEEE-SHHHHHHHHHHHHHHT---EEEE-BPPSSPPPSTTGGGSSTT-SSSB-HHHHHHH-

Foldseek 3Di:
DWDDLAVVPVVRIDDVVVVVVVVVVVVDDPPDDDDRLSNLLNVQVVVLVVVVVVCVVVVPPDDDHEEAECVVPLDPSNLLSNVVSPGQYAYEYADLVSLVSRLVNCDLPQHEYEYHHDDDLVSLLSQQVNVVSRHNYEDEAFDLVVVVSNVVSCVVVVGDHHYHFFAADCDQDDDPCRQCHHPNHPTGDYPVSVVVVD